Protein AF-A0A4Y2FBT2-F1 (afdb_monomer_lite)

Foldseek 3Di:
DVVVVVVVVVVVVVVVVVVDDPVSVVVVVVVVVVVVVVVVVVVVVVVVVVVVVVVVPPPPPPDDDLDDQDDAAPQARDTHRPVCQDPVRHDQPPQRNVVRDDDDDDDDPPVVVCLCPPPDPNSVVCNVCVVVVVVLQVPFDWDFDFDFDPDDDDTFTDGDDATWRFRDDPDPDDPDDRDTDDDDPDDPPDDDDRDDDD

pLDDT: mean 72.72, std 20.93, range [23.56, 95.5]

Organism: Araneus ventricosus (NCBI:txid182803)

Sequence (198 aa):
MNSLRTSEYNLRRREQRARESLDERFQRRSARNAADRLIRARARSDQQMANRVNSQAETNVSEHDCGMMTEICNFCQALYWRNELNSSNKYTKCCHDGKVRLPNLAETPDLLKELLTNNSLEARNYQQHIREYSAALAFASMGAEVKSPPGNDPYCFRIHGQIYHRIALLYSNLAMGNCIFLMPLKPTAGVWKTIHLA

Radius of gyration: 29.17 Å; chains: 1; bounding box: 62×52×77 Å

Structure (mmCIF, N/CA/C/O backbone):
data_AF-A0A4Y2FBT2-F1
#
_entry.id   AF-A0A4Y2FBT2-F1
#
loop_
_atom_site.group_PDB
_atom_site.id
_atom_site.type_symbol
_atom_site.label_atom_id
_atom_site.label_alt_id
_atom_site.label_comp_id
_atom_site.label_asym_id
_atom_site.label_entity_id
_atom_site.label_seq_id
_atom_site.pdbx_PDB_ins_code
_atom_site.Cartn_x
_atom_site.Cartn_y
_atom_site.Cartn_z
_atom_site.occupancy
_atom_site.B_iso_or_equiv
_atom_site.auth_seq_id
_atom_site.auth_comp_id
_atom_site.auth_asym_id
_atom_site.auth_atom_id
_atom_site.pdbx_PDB_model_num
ATOM 1 N N . MET A 1 1 ? 24.132 -26.725 -27.320 1.00 48.25 1 MET A N 1
ATOM 2 C CA . MET A 1 1 ? 23.801 -26.455 -28.742 1.00 48.25 1 MET A CA 1
ATOM 3 C C . MET A 1 1 ? 23.817 -24.965 -29.137 1.00 48.25 1 MET A C 1
ATOM 5 O O . MET A 1 1 ? 24.105 -24.689 -30.291 1.00 48.25 1 MET A O 1
ATOM 9 N N . ASN A 1 2 ? 23.604 -23.990 -28.234 1.00 58.06 2 ASN A N 1
ATOM 10 C CA . ASN A 1 2 ? 23.587 -22.551 -28.598 1.00 58.06 2 ASN A CA 1
ATOM 11 C C . ASN A 1 2 ? 24.964 -21.904 -28.882 1.00 58.06 2 ASN A C 1
ATOM 13 O O . ASN A 1 2 ? 25.041 -20.966 -29.672 1.00 58.06 2 ASN A O 1
ATOM 17 N N . SER A 1 3 ? 26.056 -22.401 -28.288 1.00 59.72 3 SER A N 1
ATOM 18 C CA . SER A 1 3 ? 27.402 -21.816 -28.461 1.00 59.72 3 SER A CA 1
ATOM 19 C C . SER A 1 3 ? 27.949 -21.988 -29.890 1.00 59.72 3 SER A C 1
ATOM 21 O O . SER A 1 3 ? 28.347 -21.013 -30.522 1.00 59.72 3 SER A O 1
ATOM 23 N N . LEU A 1 4 ? 27.841 -23.201 -30.447 1.00 64.12 4 LEU A N 1
ATOM 24 C CA . LEU A 1 4 ? 28.284 -23.539 -31.810 1.00 64.12 4 LEU A CA 1
ATOM 25 C C . LEU A 1 4 ? 27.537 -22.744 -32.896 1.00 64.12 4 LEU A C 1
ATOM 27 O O . LEU A 1 4 ? 28.137 -22.210 -33.825 1.00 64.12 4 LEU A O 1
ATOM 31 N N . ARG A 1 5 ? 26.223 -22.563 -32.729 1.00 68.06 5 ARG A N 1
ATOM 32 C CA . ARG A 1 5 ? 25.396 -21.771 -33.654 1.00 68.06 5 ARG A CA 1
ATOM 33 C C . ARG A 1 5 ? 25.787 -20.287 -33.653 1.00 68.06 5 ARG A C 1
ATOM 35 O O . ARG A 1 5 ? 25.746 -19.619 -34.684 1.00 68.06 5 ARG A O 1
ATOM 42 N N . THR A 1 6 ? 26.212 -19.779 -32.497 1.00 68.94 6 THR A N 1
ATOM 43 C CA . THR A 1 6 ? 26.681 -18.396 -32.339 1.00 68.94 6 THR A CA 1
ATOM 44 C C . THR A 1 6 ? 28.085 -18.217 -32.923 1.00 68.94 6 THR A C 1
ATOM 46 O O . THR A 1 6 ? 28.361 -17.194 -33.554 1.00 68.94 6 THR A O 1
ATOM 49 N N . SER A 1 7 ? 28.975 -19.208 -32.779 1.00 75.38 7 SER A N 1
ATOM 50 C CA . SER A 1 7 ? 30.312 -19.166 -33.388 1.00 75.38 7 SER A CA 1
ATOM 51 C C . SER A 1 7 ? 30.260 -19.223 -34.913 1.00 75.38 7 SER A C 1
ATOM 53 O O . SER A 1 7 ? 30.958 -18.448 -35.563 1.00 75.38 7 SER A O 1
ATOM 55 N N . GLU A 1 8 ? 29.387 -20.052 -35.490 1.00 83.06 8 GLU A N 1
ATOM 56 C CA . GLU A 1 8 ? 29.184 -20.119 -36.944 1.00 83.06 8 GLU A CA 1
ATOM 57 C C . GLU A 1 8 ? 28.601 -18.817 -37.506 1.00 83.06 8 GLU A C 1
ATOM 59 O O . GLU A 1 8 ? 29.086 -18.302 -38.515 1.00 83.06 8 GLU A O 1
ATOM 64 N N . TYR A 1 9 ? 27.609 -18.230 -36.826 1.00 77.31 9 TYR A N 1
ATOM 65 C CA . TYR A 1 9 ? 27.067 -16.916 -37.183 1.00 77.31 9 TYR A CA 1
ATOM 66 C C . TYR A 1 9 ? 28.151 -15.826 -37.171 1.00 77.31 9 TYR A C 1
ATOM 68 O O . TYR A 1 9 ? 28.261 -15.020 -38.099 1.00 77.31 9 TYR A O 1
ATOM 76 N N . ASN A 1 10 ? 28.997 -15.824 -36.139 1.00 83.06 10 ASN A N 1
ATOM 77 C CA . ASN A 1 10 ? 3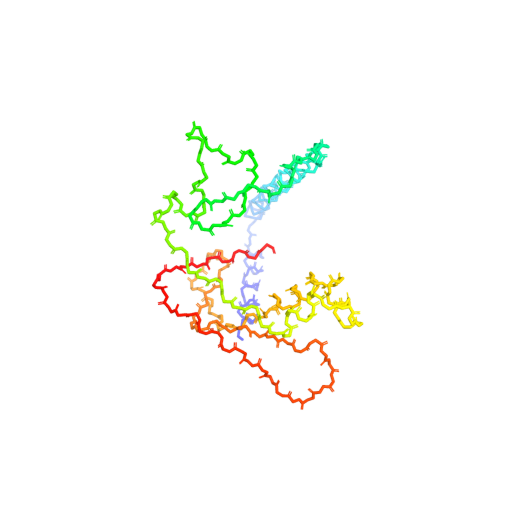0.104 -14.881 -36.027 1.00 83.06 10 ASN A CA 1
ATOM 78 C C . ASN A 1 10 ? 31.179 -15.103 -37.103 1.00 83.06 10 ASN A C 1
ATOM 80 O O . ASN A 1 10 ? 31.737 -14.117 -37.588 1.00 83.06 10 ASN A O 1
ATOM 84 N N . LEU A 1 11 ? 31.453 -16.354 -37.490 1.00 85.75 11 LEU A N 1
ATOM 85 C CA . LEU A 1 11 ? 32.413 -16.701 -38.541 1.00 85.75 11 LEU A CA 1
ATOM 86 C C . LEU A 1 11 ? 31.935 -16.219 -39.917 1.00 85.75 11 LEU A C 1
ATOM 88 O O . LEU A 1 11 ? 32.646 -15.450 -40.562 1.00 85.75 11 LEU A O 1
ATOM 92 N N . ARG A 1 12 ? 30.691 -16.534 -40.306 1.00 82.44 12 ARG A N 1
ATOM 93 C CA . ARG A 1 12 ? 30.093 -16.064 -41.575 1.00 82.44 12 ARG A CA 1
ATOM 94 C C . ARG A 1 12 ? 30.119 -14.541 -41.686 1.00 82.44 12 ARG A C 1
ATOM 96 O O . ARG A 1 12 ? 30.461 -13.974 -42.719 1.00 82.44 12 ARG A O 1
ATOM 103 N N . ARG A 1 13 ? 29.832 -13.852 -40.581 1.00 80.62 13 ARG A N 1
ATOM 104 C CA . ARG A 1 13 ? 29.853 -12.387 -40.507 1.00 80.62 13 ARG A CA 1
ATOM 105 C C . ARG A 1 13 ? 31.271 -11.799 -40.569 1.00 80.62 13 ARG A C 1
ATOM 107 O O . ARG A 1 13 ? 31.409 -10.618 -40.883 1.00 80.62 13 ARG A O 1
ATOM 114 N N . ARG A 1 14 ? 32.321 -12.562 -40.239 1.00 81.75 14 ARG A N 1
ATOM 115 C CA . ARG A 1 14 ? 33.730 -12.164 -40.439 1.00 81.75 14 ARG A CA 1
ATOM 116 C C . ARG A 1 14 ? 34.153 -12.365 -41.890 1.00 81.75 14 ARG A C 1
ATOM 118 O O . ARG A 1 14 ? 34.758 -11.462 -42.454 1.00 81.75 14 ARG A O 1
ATOM 125 N N . GLU A 1 15 ? 33.783 -13.491 -42.491 1.00 86.75 15 GLU A N 1
ATOM 126 C CA . GLU A 1 15 ? 34.061 -13.787 -43.902 1.00 86.75 15 GLU A CA 1
ATOM 127 C C . GLU A 1 15 ? 33.380 -12.782 -44.833 1.00 86.75 15 GLU A C 1
ATOM 129 O O . GLU A 1 15 ? 34.014 -12.252 -45.741 1.00 86.75 15 GLU A O 1
ATOM 134 N N . GLN A 1 16 ? 32.123 -12.430 -44.554 1.00 80.94 16 GLN A N 1
ATOM 135 C CA . GLN A 1 16 ? 31.406 -11.402 -45.306 1.00 80.94 16 GLN A CA 1
ATOM 136 C C . GLN A 1 16 ? 32.106 -10.038 -45.206 1.00 80.94 16 GLN A C 1
ATOM 138 O O . GLN A 1 16 ? 32.302 -9.383 -46.221 1.00 80.94 16 GLN A O 1
ATOM 143 N N . ARG A 1 17 ? 32.608 -9.659 -44.019 1.00 81.12 17 ARG A N 1
ATOM 144 C CA . ARG A 1 17 ? 33.406 -8.430 -43.828 1.00 81.12 17 ARG A CA 1
ATOM 145 C C . ARG A 1 17 ? 34.764 -8.446 -44.528 1.00 81.12 17 ARG A C 1
ATOM 147 O O . ARG A 1 17 ? 35.316 -7.376 -44.779 1.00 81.12 17 ARG A O 1
ATOM 154 N N . ALA A 1 18 ? 35.330 -9.628 -44.768 1.00 83.25 18 ALA A N 1
ATOM 155 C CA . ALA A 1 18 ? 36.578 -9.783 -45.511 1.00 83.25 18 ALA A CA 1
ATOM 156 C C . ALA A 1 18 ? 36.365 -9.624 -47.025 1.00 83.25 18 ALA A C 1
ATOM 158 O O . ALA A 1 18 ? 37.300 -9.249 -47.723 1.00 83.25 18 ALA A O 1
ATOM 159 N N . ARG A 1 19 ? 35.138 -9.872 -47.507 1.00 86.69 19 ARG A N 1
ATOM 160 C CA . ARG A 1 19 ? 34.731 -9.737 -48.915 1.00 86.69 19 ARG A CA 1
ATOM 161 C C . ARG A 1 19 ? 34.041 -8.402 -49.239 1.00 86.69 19 ARG A C 1
ATOM 163 O O . ARG A 1 19 ? 33.760 -8.160 -50.403 1.00 86.69 19 ARG A O 1
ATOM 170 N N . GLU A 1 20 ? 33.776 -7.559 -48.234 1.00 87.00 20 GLU A N 1
ATOM 171 C CA . GLU A 1 20 ? 33.179 -6.224 -48.403 1.00 87.00 20 GLU A CA 1
ATOM 172 C C . GLU A 1 20 ? 34.052 -5.333 -49.301 1.00 87.00 20 GLU A C 1
ATOM 174 O O . GLU A 1 20 ? 35.259 -5.186 -49.069 1.00 87.00 20 GLU A O 1
ATOM 179 N N . SER A 1 21 ? 33.423 -4.662 -50.264 1.00 91.00 21 SER A N 1
ATOM 180 C CA . SER A 1 21 ? 34.059 -3.586 -51.022 1.00 91.00 21 SER A CA 1
ATOM 181 C C . SER A 1 21 ? 34.326 -2.357 -50.136 1.00 91.00 21 SER A C 1
ATOM 183 O O . SER A 1 21 ? 33.792 -2.211 -49.029 1.00 91.00 21 SER A O 1
ATOM 185 N N . LEU A 1 22 ? 35.169 -1.435 -50.612 1.00 89.31 22 LEU A N 1
ATOM 186 C CA . LEU A 1 22 ? 35.465 -0.197 -49.882 1.00 89.31 22 LEU A CA 1
ATOM 187 C C . LEU A 1 22 ? 34.210 0.658 -49.649 1.00 89.31 22 LEU A C 1
ATOM 189 O O . LEU A 1 22 ? 34.073 1.235 -48.567 1.00 89.31 22 LEU A O 1
ATOM 193 N N . ASP A 1 23 ? 33.290 0.692 -50.617 1.00 91.06 23 ASP A N 1
ATOM 194 C CA . ASP A 1 23 ? 32.036 1.442 -50.509 1.00 91.06 23 ASP A CA 1
ATOM 195 C C . ASP A 1 23 ? 31.085 0.802 -49.487 1.00 91.06 23 ASP A C 1
ATOM 197 O O . ASP A 1 23 ? 30.605 1.470 -48.572 1.00 91.06 23 ASP A O 1
ATOM 201 N N . GLU A 1 24 ? 30.926 -0.524 -49.521 1.00 87.88 24 GLU A N 1
ATOM 202 C CA . GLU A 1 24 ? 30.122 -1.265 -48.535 1.00 87.88 24 GLU A CA 1
ATOM 203 C C . GLU A 1 24 ? 30.662 -1.083 -47.108 1.00 87.88 24 GLU A C 1
ATOM 205 O O . GLU A 1 24 ? 29.909 -0.885 -46.145 1.00 87.88 24 GLU A O 1
ATOM 210 N N . ARG A 1 25 ? 31.992 -1.074 -46.954 1.00 87.94 25 ARG A N 1
ATOM 211 C CA . ARG A 1 25 ? 32.651 -0.801 -45.672 1.00 87.94 25 ARG A CA 1
ATOM 212 C C . ARG A 1 25 ? 32.395 0.635 -45.199 1.00 87.94 25 ARG A C 1
ATOM 214 O O . ARG A 1 25 ? 32.211 0.844 -43.990 1.00 87.94 25 ARG A O 1
ATOM 221 N N . PHE A 1 26 ? 32.398 1.610 -46.108 1.00 91.94 26 PHE A N 1
ATOM 222 C CA . PHE A 1 26 ? 32.090 3.009 -45.804 1.00 91.94 26 PHE A CA 1
ATOM 223 C C . PHE A 1 26 ? 30.628 3.173 -45.373 1.00 91.94 26 PHE A C 1
ATOM 225 O O . PHE A 1 26 ? 30.370 3.719 -44.294 1.00 91.94 26 PHE A O 1
ATOM 232 N N . GLN A 1 27 ? 29.685 2.604 -46.127 1.00 90.81 27 GLN A N 1
ATOM 233 C CA . GLN A 1 27 ? 28.256 2.609 -45.806 1.00 90.81 27 GLN A CA 1
ATOM 234 C C . GLN A 1 27 ? 27.973 1.952 -44.447 1.00 90.81 27 GLN A C 1
ATOM 236 O O . GLN A 1 27 ? 27.306 2.548 -43.598 1.00 90.81 27 GLN A O 1
ATOM 241 N N . ARG A 1 28 ? 28.560 0.780 -44.161 1.00 88.94 28 ARG A N 1
ATOM 242 C CA . ARG A 1 28 ? 28.415 0.106 -42.857 1.00 88.94 28 ARG A CA 1
ATOM 243 C C . ARG A 1 28 ? 28.958 0.948 -41.702 1.00 88.94 28 ARG A C 1
ATOM 245 O O . ARG A 1 28 ? 28.362 0.978 -40.622 1.00 88.94 28 ARG A O 1
ATOM 252 N N . ARG A 1 29 ? 30.102 1.618 -41.894 1.00 89.38 29 ARG A N 1
ATOM 253 C CA . ARG A 1 29 ? 30.672 2.524 -40.883 1.00 89.38 29 ARG A CA 1
ATOM 254 C C . ARG A 1 29 ? 29.768 3.740 -40.671 1.00 89.38 29 ARG A C 1
ATOM 256 O O . ARG A 1 29 ? 29.541 4.110 -39.522 1.00 89.38 29 ARG A O 1
ATOM 263 N N . SER A 1 30 ? 29.223 4.309 -41.744 1.00 93.44 30 SER A N 1
ATOM 264 C CA . SER A 1 30 ? 28.263 5.416 -41.691 1.00 93.44 30 SER A CA 1
ATOM 265 C C . SER A 1 30 ? 26.992 5.026 -40.926 1.00 93.44 30 SER A C 1
ATOM 267 O O . SER A 1 30 ? 26.623 5.703 -39.967 1.00 93.44 30 SER A O 1
ATOM 269 N N . ALA A 1 31 ? 26.398 3.870 -41.241 1.00 90.56 31 ALA A N 1
ATOM 270 C CA . ALA A 1 31 ? 25.220 3.341 -40.552 1.00 90.56 31 ALA A CA 1
ATOM 271 C C . ALA A 1 31 ? 25.477 3.083 -39.057 1.00 90.56 31 ALA A C 1
ATOM 273 O O . ALA A 1 31 ? 24.656 3.444 -38.213 1.00 90.56 31 ALA A O 1
ATOM 274 N N . ARG A 1 32 ? 26.645 2.524 -38.703 1.00 90.88 32 ARG A N 1
ATOM 275 C CA . ARG A 1 32 ? 27.046 2.340 -37.298 1.00 90.88 32 ARG A CA 1
ATOM 276 C C . ARG A 1 32 ? 27.190 3.677 -36.572 1.00 90.88 32 ARG A C 1
ATOM 278 O O . ARG A 1 32 ? 26.661 3.830 -35.479 1.00 90.88 32 ARG A O 1
ATOM 285 N N . ASN A 1 33 ? 27.851 4.650 -37.193 1.00 93.44 33 ASN A N 1
ATOM 286 C CA . ASN A 1 33 ? 28.011 5.984 -36.618 1.00 93.44 33 ASN A CA 1
ATOM 287 C C . ASN A 1 33 ? 26.657 6.693 -36.441 1.00 93.44 33 ASN A C 1
ATOM 289 O O . ASN A 1 33 ? 26.465 7.397 -35.451 1.00 93.44 33 ASN A O 1
ATOM 293 N N . ALA A 1 34 ? 25.713 6.506 -37.368 1.00 93.25 34 ALA A N 1
ATOM 294 C CA . ALA A 1 34 ? 24.350 7.021 -37.249 1.00 93.25 34 ALA A CA 1
ATOM 295 C C . ALA A 1 34 ? 23.585 6.357 -36.088 1.00 93.25 34 ALA A C 1
ATOM 297 O O . ALA A 1 34 ? 22.979 7.060 -35.279 1.00 93.25 34 ALA A O 1
ATOM 298 N N . ALA A 1 35 ? 23.679 5.032 -35.941 1.00 92.12 35 ALA A N 1
ATOM 299 C CA . ALA A 1 35 ? 23.089 4.306 -34.815 1.00 92.12 35 ALA A CA 1
ATOM 300 C C . ALA A 1 35 ? 23.689 4.743 -33.464 1.00 92.12 35 ALA A C 1
ATOM 302 O O . ALA A 1 35 ? 22.949 5.036 -32.525 1.00 92.12 35 ALA A O 1
ATOM 303 N N . ASP A 1 36 ? 25.015 4.888 -33.383 1.00 92.50 36 ASP A N 1
ATOM 304 C CA . ASP A 1 36 ? 25.705 5.351 -32.173 1.00 92.50 36 ASP A CA 1
ATOM 305 C C . ASP A 1 36 ? 25.290 6.787 -31.796 1.00 92.50 36 ASP A C 1
ATOM 307 O O . ASP A 1 36 ? 25.144 7.104 -30.611 1.00 92.50 36 ASP A O 1
ATOM 311 N N . ARG A 1 37 ? 25.041 7.665 -32.783 1.00 93.62 37 ARG A N 1
ATOM 312 C CA . ARG A 1 37 ? 24.496 9.014 -32.539 1.00 93.62 37 ARG A CA 1
ATOM 313 C C . ARG A 1 37 ? 23.103 8.960 -31.910 1.00 93.62 37 ARG A C 1
ATOM 315 O O . ARG A 1 37 ? 22.858 9.713 -30.969 1.00 93.62 37 ARG A O 1
ATOM 322 N N . LEU A 1 38 ? 22.225 8.074 -32.385 1.00 92.56 38 LEU A N 1
ATOM 323 C CA . LEU A 1 38 ? 20.880 7.894 -31.825 1.00 92.56 38 LEU A CA 1
ATOM 324 C C . LEU A 1 38 ? 20.927 7.352 -30.391 1.00 92.56 38 LEU A C 1
ATOM 326 O O . LEU A 1 38 ? 20.222 7.868 -29.526 1.00 92.56 38 LEU A O 1
ATOM 330 N N . ILE A 1 39 ? 21.794 6.373 -30.112 1.00 89.88 39 ILE A N 1
ATOM 331 C CA . ILE A 1 39 ? 21.980 5.823 -28.758 1.00 89.88 39 ILE A CA 1
ATOM 332 C C . ILE A 1 39 ? 22.456 6.918 -27.796 1.00 89.88 39 ILE A C 1
ATOM 334 O O . ILE A 1 39 ? 21.881 7.090 -26.723 1.00 89.88 39 ILE A O 1
ATOM 338 N N . ARG A 1 40 ? 23.452 7.722 -28.193 1.00 91.38 40 ARG A N 1
ATOM 339 C CA . ARG A 1 40 ? 23.935 8.851 -27.375 1.00 91.38 40 ARG A CA 1
ATOM 340 C C . ARG A 1 40 ? 22.898 9.962 -27.213 1.00 91.38 40 ARG A C 1
ATOM 342 O O . ARG A 1 40 ? 22.929 10.676 -26.215 1.00 91.38 40 ARG A O 1
ATOM 349 N N . ALA A 1 41 ? 22.025 10.172 -28.196 1.00 91.00 41 ALA A N 1
ATOM 350 C CA . ALA A 1 41 ? 20.928 11.130 -28.079 1.00 91.00 41 ALA A CA 1
ATOM 351 C C . ALA A 1 41 ? 19.884 10.654 -27.056 1.00 91.00 41 ALA A C 1
ATOM 353 O O . ALA A 1 41 ? 19.504 11.436 -26.189 1.00 91.00 41 ALA A O 1
ATOM 354 N N . ARG A 1 42 ? 19.505 9.368 -27.096 1.00 88.25 42 ARG A N 1
ATOM 355 C CA . ARG A 1 42 ? 18.614 8.750 -26.098 1.00 88.25 42 ARG A CA 1
ATOM 356 C C . ARG A 1 42 ? 19.210 8.807 -24.697 1.00 88.25 42 ARG A C 1
ATOM 358 O O . ARG A 1 42 ? 18.591 9.394 -23.828 1.00 88.25 42 ARG A O 1
ATOM 365 N N . ALA A 1 43 ? 20.457 8.369 -24.521 1.00 88.50 43 ALA A N 1
ATOM 366 C CA . ALA A 1 43 ? 21.132 8.423 -23.223 1.00 88.50 43 ALA A CA 1
ATOM 367 C C . ALA A 1 43 ? 21.202 9.850 -22.640 1.00 88.50 43 ALA A C 1
ATOM 369 O O . ALA A 1 43 ? 21.062 10.037 -21.437 1.00 88.50 43 ALA A O 1
ATOM 370 N N . ARG A 1 44 ? 21.379 10.878 -23.487 1.00 87.50 44 ARG A N 1
ATOM 371 C CA . ARG A 1 44 ? 21.316 12.286 -23.051 1.00 87.50 44 ARG A CA 1
ATOM 372 C C . ARG A 1 44 ? 19.908 12.712 -22.640 1.00 87.50 44 ARG A C 1
ATOM 374 O O . ARG A 1 44 ? 19.777 13.423 -21.651 1.00 87.50 44 ARG A O 1
ATOM 381 N N . SER A 1 45 ? 18.884 12.279 -23.372 1.00 85.06 45 SER A N 1
ATOM 382 C CA . SER A 1 45 ? 17.482 12.515 -23.012 1.00 85.06 45 SER A CA 1
ATOM 383 C C . SER A 1 45 ? 17.118 11.829 -21.692 1.00 85.06 45 SER A C 1
ATOM 385 O O . SER A 1 45 ? 16.518 12.462 -20.828 1.00 85.06 45 SER A O 1
ATOM 387 N N . ASP A 1 46 ? 17.533 10.575 -21.507 1.00 84.50 46 ASP A N 1
ATOM 388 C CA . ASP A 1 46 ? 17.306 9.798 -20.285 1.00 84.50 46 ASP A CA 1
ATOM 389 C C . ASP A 1 46 ? 17.998 10.462 -19.091 1.00 84.50 46 ASP A C 1
ATOM 391 O O . ASP A 1 46 ? 17.379 10.677 -18.050 1.00 84.50 46 ASP A O 1
ATOM 395 N N . GLN A 1 47 ? 19.251 10.899 -19.267 1.00 83.12 47 GLN A N 1
ATOM 396 C CA . GLN A 1 47 ? 19.974 11.648 -18.241 1.00 83.12 47 GLN A CA 1
ATOM 397 C C . GLN A 1 47 ? 19.303 12.991 -17.928 1.00 83.12 47 GLN A C 1
ATOM 399 O O . GLN A 1 47 ? 19.249 13.402 -16.773 1.00 83.12 47 GLN A O 1
ATOM 404 N N . GLN A 1 48 ? 18.776 13.692 -18.934 1.00 83.44 48 GLN A N 1
ATOM 405 C CA . GLN A 1 48 ? 18.062 14.950 -18.727 1.00 83.44 48 GLN A CA 1
ATOM 406 C C . GLN A 1 48 ? 16.738 14.734 -17.982 1.00 83.44 48 GLN A C 1
ATOM 408 O O . GLN A 1 48 ? 16.371 15.560 -17.146 1.00 83.44 48 GLN A O 1
ATOM 413 N N . MET A 1 49 ? 16.043 13.626 -18.242 1.00 78.44 49 MET A N 1
ATOM 414 C CA . MET A 1 49 ? 14.836 13.236 -17.515 1.00 78.44 49 MET A CA 1
ATOM 415 C C . MET A 1 49 ? 15.158 12.850 -16.070 1.00 78.44 49 MET A C 1
ATOM 417 O O . MET A 1 49 ? 14.518 13.369 -15.160 1.00 78.44 49 MET A O 1
ATOM 421 N N . ALA A 1 50 ? 16.200 12.046 -15.849 1.00 75.62 50 ALA A N 1
ATOM 422 C CA . ALA A 1 50 ? 16.697 11.722 -14.514 1.00 75.62 50 ALA A CA 1
ATOM 423 C C . ALA A 1 50 ? 17.095 12.988 -13.737 1.00 75.62 50 ALA A C 1
ATOM 425 O O . ALA A 1 50 ? 16.698 13.157 -12.590 1.00 75.62 50 ALA A O 1
ATOM 426 N N . ASN A 1 51 ? 17.794 13.930 -14.379 1.00 76.62 51 ASN A N 1
ATOM 427 C CA . ASN A 1 51 ? 18.165 15.207 -13.767 1.00 76.62 51 ASN A CA 1
ATOM 428 C C . ASN A 1 51 ? 16.946 16.098 -13.480 1.00 76.62 51 ASN A C 1
ATOM 430 O O . ASN A 1 51 ? 16.956 16.804 -12.480 1.00 76.62 51 ASN A O 1
ATOM 434 N N . ARG A 1 52 ? 15.895 16.075 -14.315 1.00 68.94 52 ARG A N 1
ATOM 435 C CA . ARG A 1 52 ? 14.633 16.789 -14.045 1.00 68.94 52 ARG A CA 1
ATOM 436 C C . ARG A 1 52 ? 13.910 16.214 -12.832 1.00 68.94 52 ARG A C 1
ATOM 438 O O . ARG A 1 52 ? 13.517 16.982 -11.961 1.00 68.94 52 ARG A O 1
ATOM 445 N N . VAL A 1 53 ? 13.803 14.888 -12.752 1.00 65.50 53 VAL A N 1
ATOM 446 C CA . VAL A 1 53 ? 13.234 14.189 -11.589 1.00 65.50 53 VAL A CA 1
ATOM 447 C C . VAL A 1 53 ? 14.061 14.487 -10.334 1.00 65.50 53 VAL A C 1
ATOM 449 O O . VAL A 1 53 ? 13.498 14.800 -9.295 1.00 65.50 53 VAL A O 1
ATOM 452 N N . ASN A 1 54 ? 15.392 14.510 -10.445 1.00 63.12 54 ASN A N 1
ATOM 453 C CA . ASN A 1 54 ? 16.282 14.821 -9.324 1.00 63.12 54 ASN A CA 1
ATOM 454 C C . ASN A 1 54 ? 16.303 16.321 -8.957 1.00 63.12 54 ASN A C 1
ATOM 456 O O . ASN A 1 54 ? 16.570 16.673 -7.819 1.00 63.12 54 ASN A O 1
ATOM 460 N N . SER A 1 55 ? 16.002 17.227 -9.895 1.00 59.03 55 SER A N 1
ATOM 461 C CA . SER A 1 55 ? 15.795 18.659 -9.604 1.00 59.03 55 SER A CA 1
ATOM 462 C C . SER A 1 55 ? 14.434 18.944 -8.963 1.00 59.03 55 SER A C 1
ATOM 464 O O . SER A 1 55 ? 14.258 19.986 -8.342 1.00 59.03 55 SER A O 1
ATOM 466 N N . GLN A 1 56 ? 13.496 17.998 -9.082 1.00 57.41 56 GLN A N 1
ATOM 467 C CA . GLN A 1 56 ? 12.294 17.902 -8.257 1.00 57.41 56 GLN A CA 1
ATOM 468 C C . GLN A 1 56 ? 12.553 17.074 -6.989 1.00 57.41 56 GLN A C 1
ATOM 470 O O . GLN A 1 56 ? 11.607 16.509 -6.444 1.00 57.41 56 GLN A O 1
ATOM 475 N N . ALA A 1 57 ? 13.808 16.980 -6.521 1.00 58.12 57 ALA A N 1
ATOM 476 C CA . ALA A 1 57 ? 14.104 16.526 -5.169 1.00 58.12 57 ALA A CA 1
ATOM 477 C C . ALA A 1 57 ? 13.311 17.403 -4.198 1.00 58.12 57 ALA A C 1
ATOM 479 O O . ALA A 1 57 ? 13.662 18.557 -3.962 1.00 58.12 57 ALA A O 1
ATOM 480 N N . GLU A 1 58 ? 12.180 16.841 -3.772 1.00 59.97 58 GLU A N 1
ATOM 481 C CA . GLU A 1 58 ? 11.297 17.229 -2.684 1.00 59.97 58 GLU A CA 1
ATOM 482 C C . GLU A 1 58 ? 11.457 18.697 -2.293 1.00 59.97 58 GLU A C 1
ATOM 484 O O . GLU A 1 58 ? 12.079 19.045 -1.292 1.00 59.97 58 GLU A O 1
ATOM 489 N N . THR A 1 59 ? 10.886 19.588 -3.109 1.00 61.62 59 THR A N 1
ATOM 490 C CA . THR A 1 59 ? 10.547 20.933 -2.647 1.00 61.62 59 THR A CA 1
ATOM 491 C C . THR A 1 59 ? 9.763 20.750 -1.359 1.00 61.62 59 THR A C 1
ATOM 493 O O . THR A 1 59 ? 8.624 20.322 -1.484 1.00 61.62 59 THR A O 1
ATOM 496 N N . ASN A 1 60 ? 10.386 20.981 -0.190 1.00 64.56 60 ASN A N 1
ATOM 497 C CA . ASN A 1 60 ? 9.822 20.874 1.166 1.00 64.56 60 ASN A CA 1
ATOM 498 C C . ASN A 1 60 ? 8.288 20.841 1.145 1.00 64.56 60 ASN A C 1
ATOM 500 O O . ASN A 1 60 ? 7.638 21.885 1.248 1.00 64.56 60 ASN A O 1
ATOM 504 N N . VAL A 1 61 ? 7.705 19.659 0.920 1.00 69.25 61 VAL A N 1
ATOM 505 C CA . VAL A 1 61 ? 6.254 19.531 0.898 1.00 69.25 61 VAL A CA 1
ATOM 506 C C . VAL A 1 61 ? 5.901 19.572 2.362 1.00 69.25 61 VAL A C 1
ATOM 508 O O . VAL A 1 61 ? 6.283 18.677 3.111 1.00 69.25 61 VAL A O 1
ATOM 511 N N . SER A 1 62 ? 5.271 20.664 2.787 1.00 79.50 62 SER A N 1
ATOM 512 C CA . SER A 1 62 ? 4.816 20.787 4.163 1.00 79.50 62 SER A CA 1
ATOM 513 C C . SER A 1 62 ? 3.977 19.561 4.500 1.00 79.50 62 SER A C 1
ATOM 515 O O . SER A 1 62 ? 3.059 19.217 3.753 1.00 79.50 62 SER A O 1
ATOM 517 N N . GLU A 1 63 ? 4.339 18.886 5.588 1.00 81.69 63 GLU A N 1
ATOM 518 C CA . GLU A 1 63 ? 3.644 17.690 6.042 1.00 81.69 63 GLU A CA 1
ATOM 519 C C . GLU A 1 63 ? 2.156 18.011 6.212 1.00 81.69 63 GLU A C 1
ATOM 521 O O . GLU A 1 63 ? 1.779 18.951 6.915 1.00 81.69 63 GLU A O 1
ATOM 526 N N . HIS A 1 64 ? 1.306 17.270 5.502 1.00 83.88 64 HIS A N 1
ATOM 527 C CA . HIS A 1 64 ? -0.132 17.433 5.619 1.00 83.88 64 HIS A CA 1
ATOM 528 C C . HIS A 1 64 ? -0.632 16.594 6.790 1.00 83.88 64 HIS A C 1
ATOM 530 O O . HIS A 1 64 ? -0.800 15.382 6.663 1.00 83.88 64 HIS A O 1
ATOM 536 N N . ASP A 1 65 ? -0.877 17.248 7.922 1.00 86.56 65 ASP A N 1
ATOM 537 C CA . ASP A 1 65 ? -1.491 16.614 9.082 1.00 86.56 65 ASP A CA 1
ATOM 538 C C . ASP A 1 65 ? -3.026 16.655 8.973 1.00 86.56 65 ASP A C 1
ATOM 540 O O . ASP A 1 65 ? -3.655 17.716 9.014 1.00 86.56 65 ASP A O 1
ATOM 544 N N . CYS A 1 66 ? -3.639 15.479 8.830 1.00 85.94 66 CYS A N 1
ATOM 545 C CA . CYS A 1 66 ? -5.095 15.303 8.842 1.00 85.94 66 CYS A CA 1
ATOM 546 C C . CYS A 1 66 ? -5.682 15.241 10.267 1.00 85.94 66 CYS A C 1
ATOM 548 O O . CYS A 1 66 ? -6.904 15.139 10.420 1.00 85.94 66 CYS A O 1
ATOM 550 N N . GLY A 1 67 ? -4.839 15.275 11.302 1.00 90.06 67 GLY A N 1
ATOM 551 C CA . GLY A 1 67 ? -5.207 15.076 12.697 1.00 90.06 67 GLY A CA 1
ATOM 552 C C . GLY A 1 67 ? -5.549 13.620 13.030 1.00 90.06 67 GLY A C 1
ATOM 553 O O . GLY A 1 67 ? -5.304 12.684 12.264 1.00 90.06 67 GLY A O 1
ATOM 554 N N . MET A 1 68 ? -6.148 13.417 14.206 1.00 90.69 68 MET A N 1
ATOM 555 C CA . MET A 1 68 ? -6.576 12.091 14.657 1.00 90.69 68 MET A CA 1
ATOM 556 C C . MET A 1 68 ? -7.825 11.601 13.914 1.00 90.69 68 MET A C 1
ATOM 558 O O . MET A 1 68 ? -8.750 12.360 13.622 1.00 90.69 68 MET A O 1
ATOM 562 N N . MET A 1 69 ? -7.876 10.293 13.674 1.00 92.25 69 MET A N 1
ATOM 563 C CA . MET A 1 69 ? -8.997 9.613 13.031 1.00 92.25 69 MET A CA 1
ATOM 564 C C . MET A 1 69 ? -10.067 9.249 14.078 1.00 92.25 69 MET A C 1
ATOM 566 O O . MET A 1 69 ? -10.125 8.116 14.551 1.00 92.25 69 MET A O 1
ATOM 570 N N . THR A 1 70 ? -10.860 10.233 14.513 1.00 93.38 70 THR A N 1
ATOM 571 C CA . THR A 1 70 ? -11.822 10.083 15.628 1.00 93.38 70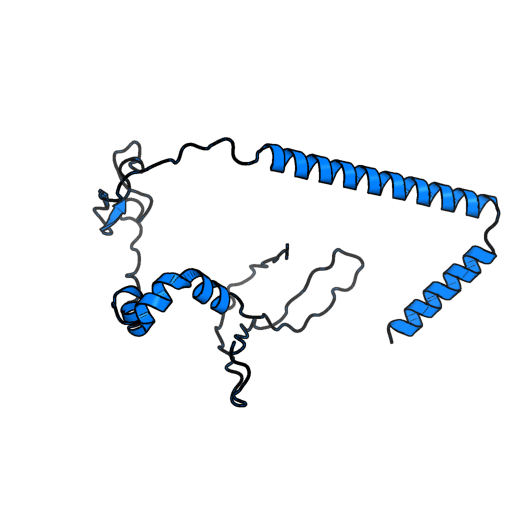 THR A CA 1
ATOM 572 C C . THR A 1 70 ? -13.279 9.959 15.198 1.00 93.38 70 THR A C 1
ATOM 574 O O . THR A 1 70 ? -14.126 9.623 16.021 1.00 93.38 70 THR A O 1
ATOM 577 N N . GLU A 1 71 ? -13.602 10.284 13.949 1.00 92.50 71 GLU A N 1
ATOM 578 C CA . GLU A 1 71 ? -14.984 10.282 13.468 1.00 92.50 71 GLU A CA 1
ATOM 579 C C . GLU A 1 71 ? -15.419 8.851 13.156 1.00 92.50 71 GLU A C 1
ATOM 581 O O . GLU A 1 71 ? -14.649 8.085 12.585 1.00 92.50 71 GLU A O 1
ATOM 586 N N . ILE A 1 72 ? -16.637 8.465 13.531 1.00 91.75 72 ILE A N 1
ATOM 587 C CA . ILE A 1 72 ? -17.092 7.072 13.429 1.00 91.75 72 ILE A CA 1
ATOM 588 C C . ILE A 1 72 ? -18.226 6.978 12.411 1.00 91.75 72 ILE A C 1
ATOM 590 O O . ILE A 1 72 ? -19.208 7.718 12.464 1.00 91.75 72 ILE A O 1
ATOM 594 N N . CYS A 1 73 ? -18.126 6.028 11.484 1.00 90.12 73 CYS A N 1
ATOM 595 C CA . CYS A 1 73 ? -19.225 5.706 10.586 1.00 90.12 73 CYS A CA 1
ATOM 596 C C . CYS A 1 73 ? -20.385 5.045 11.347 1.00 90.12 73 CYS A C 1
ATOM 598 O O . CYS A 1 73 ? -20.224 3.966 11.918 1.00 90.12 73 CYS A O 1
ATOM 600 N N . ASN A 1 74 ? -21.587 5.616 11.236 1.00 88.50 74 ASN A N 1
ATOM 601 C CA . ASN A 1 74 ? -22.799 5.123 11.904 1.00 88.50 74 ASN A CA 1
ATOM 602 C C . ASN A 1 74 ? -23.218 3.690 11.519 1.00 88.50 74 ASN A C 1
ATOM 604 O O . ASN A 1 74 ? -23.979 3.064 12.249 1.00 88.50 74 ASN A O 1
ATOM 608 N N . PHE A 1 75 ? -22.757 3.168 10.378 1.00 88.94 75 PHE A N 1
ATOM 609 C CA . PHE A 1 75 ? -23.182 1.856 9.874 1.00 88.94 75 PHE A CA 1
ATOM 610 C C . PHE A 1 75 ? -22.180 0.737 10.157 1.00 88.94 75 PHE A C 1
ATOM 612 O O . PHE A 1 75 ? -22.579 -0.360 10.536 1.00 88.94 75 PHE A O 1
ATOM 619 N N . CYS A 1 76 ? -20.886 0.987 9.936 1.00 87.12 76 CYS A N 1
ATOM 620 C CA . CYS A 1 76 ? -19.844 -0.045 10.013 1.00 87.12 76 CYS A CA 1
ATOM 621 C C . CYS A 1 76 ? -18.770 0.234 11.069 1.00 87.12 76 CYS A C 1
ATOM 623 O O . CYS A 1 76 ? -17.812 -0.525 11.157 1.00 87.12 76 CYS A O 1
ATOM 625 N N . GLN A 1 77 ? -18.912 1.317 11.842 1.00 88.50 77 GLN A N 1
ATOM 626 C CA . GLN A 1 77 ? -17.975 1.726 12.896 1.00 88.50 77 GLN A CA 1
ATOM 627 C C . GLN A 1 77 ? -16.542 2.001 12.409 1.00 88.50 77 GLN A C 1
ATOM 629 O O . GLN A 1 77 ? -15.633 2.167 13.216 1.00 88.50 77 GLN A O 1
ATOM 634 N N . ALA A 1 78 ? -16.332 2.094 11.092 1.00 89.62 78 ALA A N 1
ATOM 635 C CA . ALA A 1 78 ? -15.060 2.517 10.529 1.00 89.62 78 ALA A CA 1
ATOM 636 C C . ALA A 1 78 ? -14.719 3.940 10.987 1.00 89.62 78 ALA A C 1
ATOM 638 O O . ALA A 1 78 ? -15.594 4.811 11.020 1.00 89.62 78 ALA A O 1
ATOM 639 N N . LEU A 1 79 ? -13.447 4.154 11.309 1.00 92.12 79 LEU A N 1
ATOM 640 C CA . LEU A 1 79 ? -12.909 5.445 11.710 1.00 92.12 79 LEU A CA 1
ATOM 641 C C . LEU A 1 79 ? -12.614 6.320 10.481 1.00 92.12 79 LEU A C 1
ATOM 643 O O . LEU A 1 79 ? -12.245 5.814 9.422 1.00 92.12 79 LEU A O 1
ATOM 647 N N . TYR A 1 80 ? -12.790 7.627 10.643 1.00 92.25 80 TYR A N 1
ATOM 648 C CA . TYR A 1 80 ? -12.650 8.658 9.621 1.00 92.25 80 TYR A CA 1
ATOM 649 C C . TYR A 1 80 ? -11.878 9.864 10.146 1.00 92.25 80 TYR A C 1
ATOM 651 O O . TYR A 1 80 ? -11.928 10.201 11.334 1.00 92.25 80 TYR A O 1
ATOM 659 N N . TRP A 1 81 ? -11.211 10.563 9.229 1.00 93.38 81 TRP A N 1
ATOM 660 C CA . TRP A 1 81 ? -10.784 11.936 9.479 1.00 93.38 81 TRP A CA 1
ATOM 661 C C . TRP A 1 81 ? -11.935 12.901 9.211 1.00 93.38 81 TRP A C 1
ATOM 663 O O . TRP A 1 81 ? -12.756 12.696 8.313 1.00 93.38 81 TRP A O 1
ATOM 673 N N . ARG A 1 82 ? -11.965 14.017 9.943 1.00 90.12 82 ARG A N 1
ATOM 674 C CA . ARG A 1 82 ? -13.002 15.046 9.774 1.00 90.12 82 ARG A CA 1
ATOM 675 C C . ARG A 1 82 ? -13.067 15.589 8.341 1.00 90.12 82 ARG A C 1
ATOM 677 O O . ARG A 1 82 ? -14.156 15.807 7.822 1.00 90.12 82 ARG A O 1
ATOM 684 N N . ASN A 1 83 ? -11.915 15.709 7.682 1.00 89.44 83 ASN A N 1
ATOM 685 C CA . ASN A 1 83 ? -11.791 16.220 6.312 1.00 89.44 83 ASN A CA 1
ATOM 686 C C . ASN A 1 83 ? -12.303 15.249 5.233 1.00 89.44 83 ASN A C 1
ATOM 688 O O . ASN A 1 83 ? -12.392 15.617 4.066 1.00 89.44 83 ASN A O 1
ATOM 692 N N . GLU A 1 84 ? -12.643 14.010 5.590 1.00 90.44 84 GLU A N 1
ATOM 693 C CA . GLU A 1 84 ? -13.201 13.033 4.648 1.00 90.44 84 GLU A CA 1
ATOM 694 C C . GLU A 1 84 ? -14.727 13.087 4.538 1.00 90.44 84 GLU A C 1
ATOM 696 O O . GLU A 1 84 ? -15.330 12.292 3.805 1.00 90.44 84 GLU A O 1
ATOM 701 N N . LEU A 1 85 ? -15.354 14.008 5.268 1.00 89.25 85 LEU A N 1
ATOM 702 C CA . LEU A 1 85 ? -16.781 14.252 5.197 1.00 89.25 85 LEU A CA 1
ATOM 703 C C . LEU A 1 85 ? -17.142 14.793 3.807 1.00 89.25 85 LEU A C 1
ATOM 705 O O . LEU A 1 85 ? -16.534 15.741 3.311 1.00 89.25 85 LEU A O 1
ATOM 709 N N . ASN A 1 86 ? -18.126 14.179 3.152 1.00 88.06 86 ASN A N 1
ATOM 710 C CA . ASN A 1 86 ? -18.564 14.646 1.839 1.00 88.06 86 ASN A CA 1
ATOM 711 C C . ASN A 1 86 ? -19.433 15.916 1.940 1.00 88.06 86 ASN A C 1
ATOM 713 O O . ASN A 1 86 ? -19.886 16.298 3.017 1.00 88.06 86 ASN A O 1
ATOM 717 N N . SER A 1 87 ? -19.753 16.530 0.796 1.00 90.44 87 SER A N 1
ATOM 718 C CA . SER A 1 87 ? -20.626 17.717 0.720 1.00 90.44 87 SER A CA 1
ATOM 719 C C . SER A 1 87 ? -22.042 17.503 1.276 1.00 90.44 87 SER A C 1
ATOM 721 O O . SER A 1 87 ? -22.763 18.465 1.505 1.00 90.44 87 SER A O 1
ATOM 723 N N . SER A 1 88 ? -22.458 16.251 1.482 1.00 88.12 88 SER A N 1
ATOM 724 C CA . SER A 1 88 ? -23.742 15.876 2.084 1.00 88.12 88 SER A CA 1
ATOM 725 C C . SER A 1 88 ? -23.630 15.564 3.580 1.00 88.12 88 SER A C 1
ATOM 727 O O . SER A 1 88 ? -24.558 14.982 4.138 1.00 88.12 88 SER A O 1
ATOM 729 N N . ASN A 1 89 ? -22.511 15.912 4.223 1.00 87.56 89 ASN A N 1
ATOM 730 C CA . ASN A 1 89 ? -22.217 15.627 5.627 1.00 87.56 89 ASN A CA 1
ATOM 731 C C . ASN A 1 89 ? -22.287 14.130 5.987 1.00 87.56 89 ASN A C 1
ATOM 733 O O . ASN A 1 89 ? -22.789 13.755 7.045 1.00 87.56 89 ASN A O 1
ATOM 737 N N . LY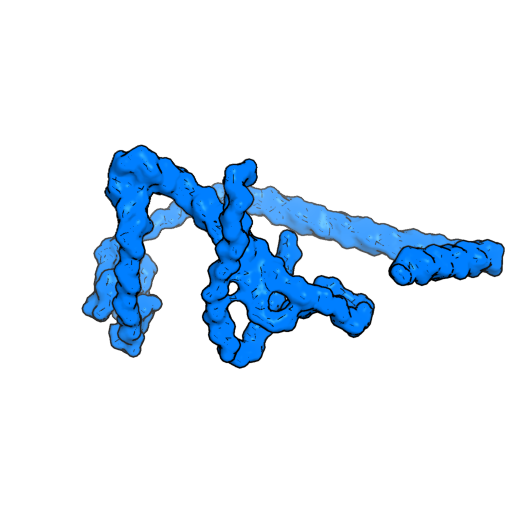S A 1 90 ? -21.792 13.257 5.100 1.00 87.38 90 LYS A N 1
ATOM 738 C CA . LYS A 1 90 ? -21.807 11.795 5.268 1.00 87.38 90 LYS A CA 1
ATOM 739 C C . LYS A 1 90 ? -20.459 11.138 4.968 1.00 87.38 90 LYS A C 1
ATOM 741 O O . LYS A 1 90 ? -19.754 11.507 4.027 1.00 87.38 90 LYS A O 1
ATOM 746 N N . TYR A 1 91 ? -20.166 10.065 5.702 1.00 89.25 91 TYR A N 1
ATOM 747 C CA . TYR A 1 91 ? -19.019 9.184 5.474 1.00 89.25 91 TYR A CA 1
ATOM 748 C C . TYR A 1 91 ? -19.407 7.989 4.603 1.00 89.25 91 TYR A C 1
ATOM 750 O O . TYR A 1 91 ? -20.108 7.077 5.037 1.00 89.25 91 TYR A O 1
ATOM 758 N N . THR A 1 92 ? -18.955 7.991 3.348 1.00 89.31 92 THR A N 1
ATOM 759 C CA . THR A 1 92 ? -19.418 7.020 2.337 1.00 89.31 92 THR A CA 1
ATOM 760 C C . THR A 1 92 ? -18.326 6.102 1.788 1.00 89.31 92 THR A C 1
ATOM 762 O O . THR A 1 92 ? -18.647 5.128 1.115 1.00 89.31 92 THR A O 1
ATOM 765 N N . LYS A 1 93 ? -17.043 6.341 2.087 1.00 88.94 93 LYS A N 1
ATOM 766 C CA . LYS A 1 93 ? -15.937 5.533 1.531 1.00 88.94 93 LYS A CA 1
ATOM 767 C C . LYS A 1 93 ? -15.862 4.088 2.067 1.00 88.94 93 LYS A C 1
ATOM 769 O O . LYS A 1 93 ? -15.316 3.232 1.390 1.00 88.94 93 LYS A O 1
ATOM 774 N N . CYS A 1 94 ? -16.397 3.813 3.256 1.00 89.06 94 CYS A N 1
ATOM 775 C CA . CYS A 1 94 ? -16.256 2.536 3.959 1.00 89.06 94 CYS A CA 1
ATOM 776 C C . CYS A 1 94 ? -17.338 1.530 3.546 1.00 89.06 94 CYS A C 1
ATOM 778 O O . CYS A 1 94 ? -17.043 0.451 3.051 1.00 89.06 94 CYS A O 1
ATOM 780 N N . CYS A 1 95 ? -18.603 1.901 3.728 1.00 87.94 95 CYS A N 1
ATOM 781 C CA . CYS A 1 95 ? -19.773 1.049 3.520 1.00 87.94 95 CYS A CA 1
ATOM 782 C C . CYS A 1 95 ? -20.776 1.659 2.534 1.00 87.94 95 CYS A C 1
ATOM 784 O O . CYS A 1 95 ? -21.874 1.134 2.364 1.00 87.94 95 CYS A O 1
ATOM 786 N N . HIS A 1 96 ? -20.422 2.785 1.906 1.00 89.31 96 HIS A N 1
ATOM 787 C CA . HIS A 1 96 ? -21.280 3.497 0.966 1.00 89.31 96 HIS A CA 1
ATOM 788 C C . HIS A 1 96 ? -22.665 3.835 1.547 1.00 89.31 96 HIS A C 1
ATOM 790 O O . HIS A 1 96 ? -23.690 3.491 0.967 1.00 89.31 96 HIS A O 1
ATOM 796 N N . ASP A 1 97 ? -22.685 4.510 2.705 1.00 86.69 97 ASP A N 1
ATOM 797 C CA . ASP A 1 97 ? -23.918 4.883 3.430 1.00 86.69 97 ASP A CA 1
ATOM 798 C C . ASP A 1 97 ? -24.759 3.651 3.830 1.00 86.69 97 ASP A C 1
ATOM 800 O O . ASP A 1 97 ? -25.975 3.623 3.668 1.00 86.69 97 ASP A O 1
ATOM 804 N N . GLY A 1 98 ? -24.089 2.579 4.270 1.00 86.62 98 GLY A N 1
ATOM 805 C CA . GLY A 1 98 ? -24.727 1.330 4.704 1.00 86.62 98 GLY A CA 1
ATOM 806 C C . GLY A 1 98 ? -25.148 0.380 3.577 1.00 86.62 98 GLY A C 1
ATOM 807 O O . GLY A 1 98 ? -25.666 -0.700 3.859 1.00 86.62 98 GLY A O 1
ATOM 808 N N . LYS A 1 99 ? -24.906 0.728 2.306 1.00 89.31 99 LYS A N 1
ATOM 809 C CA . LYS A 1 99 ? -25.245 -0.126 1.150 1.00 89.31 99 LYS A CA 1
ATOM 810 C C . LYS A 1 99 ? -24.356 -1.366 1.033 1.00 89.31 99 LYS A C 1
ATOM 812 O O . LYS A 1 99 ? -24.779 -2.367 0.462 1.00 89.31 99 LYS A O 1
ATOM 817 N N . VAL A 1 100 ? -23.131 -1.306 1.553 1.00 89.69 100 VAL A N 1
ATOM 818 C CA . VAL A 1 100 ? -22.169 -2.413 1.545 1.00 89.69 100 VAL A CA 1
ATOM 819 C C . VAL A 1 100 ? -22.005 -2.943 2.964 1.00 89.69 100 VAL A C 1
ATOM 821 O O . VAL A 1 100 ? -21.542 -2.229 3.853 1.00 89.69 100 VAL A O 1
ATOM 824 N N . ARG A 1 101 ? -22.346 -4.219 3.176 1.00 84.94 101 ARG A N 1
ATOM 825 C CA . ARG A 1 101 ? -22.024 -4.937 4.416 1.00 84.94 101 ARG A CA 1
ATOM 826 C C . ARG A 1 101 ? -20.647 -5.572 4.264 1.00 84.94 101 ARG A C 1
ATOM 828 O O . ARG A 1 101 ? -20.493 -6.541 3.526 1.00 84.94 101 ARG A O 1
ATOM 835 N N . LEU A 1 102 ? -19.656 -5.003 4.941 1.00 80.62 102 LEU A N 1
ATOM 836 C CA . LEU A 1 102 ? -18.321 -5.586 5.005 1.00 80.62 102 LEU A CA 1
ATOM 837 C C . LEU A 1 102 ? -18.351 -6.816 5.926 1.00 80.62 102 LEU A C 1
ATOM 839 O O . LEU A 1 102 ? -18.975 -6.750 6.989 1.00 80.62 102 LEU A O 1
ATOM 843 N N . PRO A 1 103 ? -17.722 -7.938 5.537 1.00 81.44 103 PRO A N 1
ATOM 844 C CA . PRO A 1 103 ? -17.543 -9.058 6.447 1.00 81.44 103 PRO A CA 1
ATOM 845 C C . PRO A 1 103 ? -16.656 -8.629 7.619 1.00 81.44 103 PRO A C 1
ATOM 847 O O . PRO A 1 103 ? -15.766 -7.791 7.461 1.00 81.44 103 PRO A O 1
ATOM 850 N N . ASN A 1 104 ? -16.886 -9.227 8.787 1.00 78.06 104 ASN A N 1
ATOM 851 C CA . ASN A 1 104 ? -16.012 -9.013 9.933 1.00 78.06 104 ASN A CA 1
ATOM 852 C C . ASN A 1 104 ? -14.594 -9.468 9.583 1.00 78.06 104 ASN A C 1
ATOM 854 O O . ASN A 1 104 ? -14.403 -10.485 8.909 1.00 78.06 104 ASN A O 1
ATOM 858 N N . LEU A 1 105 ? -13.607 -8.703 10.043 1.00 79.12 105 LEU A N 1
ATOM 859 C CA . LEU A 1 105 ? -12.211 -9.092 9.912 1.00 79.12 105 LEU A CA 1
ATOM 860 C C . LEU A 1 105 ? -11.997 -10.408 10.664 1.00 79.12 105 LEU A C 1
ATOM 862 O O . LEU A 1 105 ? -12.508 -10.585 11.771 1.00 79.12 105 LEU A O 1
ATOM 866 N N . ALA A 1 106 ? -11.263 -11.332 10.043 1.00 82.62 106 ALA A N 1
ATOM 867 C CA . ALA A 1 106 ? -10.815 -12.529 10.734 1.00 82.62 106 ALA A CA 1
ATOM 868 C C . ALA A 1 106 ? -9.949 -12.116 11.927 1.00 82.62 106 ALA A C 1
ATOM 870 O O . ALA A 1 106 ? -9.177 -11.157 11.830 1.00 82.62 106 ALA A O 1
ATOM 871 N N . GLU A 1 107 ? -10.082 -12.833 13.040 1.00 83.56 107 GLU A N 1
ATOM 872 C CA . GLU A 1 107 ? -9.238 -12.576 14.197 1.00 83.56 107 GLU A CA 1
ATOM 873 C C . GLU A 1 107 ? -7.769 -12.780 13.827 1.00 83.56 107 GLU A C 1
ATOM 875 O O . GLU A 1 107 ? -7.392 -13.744 13.152 1.00 83.56 107 GLU A O 1
ATOM 880 N N . THR A 1 108 ? -6.941 -11.828 14.248 1.00 86.25 108 THR A N 1
ATOM 881 C CA . THR A 1 108 ? -5.496 -11.914 14.074 1.00 86.25 108 THR A CA 1
ATOM 882 C C . THR A 1 108 ? -4.983 -13.156 14.809 1.00 86.25 108 THR A C 1
ATOM 884 O O . THR A 1 108 ? -5.306 -13.303 15.987 1.00 86.25 108 THR A O 1
ATOM 887 N N . PRO A 1 109 ? -4.165 -14.015 14.168 1.00 91.31 109 PRO A N 1
ATOM 888 C CA . PRO A 1 109 ? -3.568 -15.177 14.823 1.00 91.31 109 PRO A CA 1
ATOM 889 C C . PRO A 1 109 ? -2.878 -14.815 16.145 1.00 91.31 109 PRO A C 1
ATOM 891 O O . PRO A 1 109 ? -2.167 -13.808 16.201 1.00 91.31 109 PRO A O 1
ATOM 894 N N . ASP A 1 110 ? -3.033 -15.657 17.171 1.00 90.69 110 ASP A N 1
ATOM 895 C CA . ASP A 1 110 ? -2.574 -15.369 18.541 1.00 90.69 110 ASP A CA 1
ATOM 896 C C . ASP A 1 110 ? -1.094 -14.986 18.609 1.00 90.69 110 ASP A C 1
ATOM 898 O O . ASP A 1 110 ? -0.744 -13.978 19.215 1.00 90.69 110 ASP A O 1
ATOM 902 N N . LEU A 1 111 ? -0.235 -15.708 17.883 1.00 90.94 111 LEU A N 1
ATOM 903 C CA . LEU A 1 111 ? 1.193 -15.398 17.799 1.00 90.94 111 LEU A CA 1
ATOM 904 C C . LEU A 1 111 ? 1.450 -13.970 17.296 1.00 90.94 111 LEU A C 1
ATOM 906 O O . LEU A 1 111 ? 2.281 -13.251 17.844 1.00 90.94 111 LEU A O 1
ATOM 910 N N . LEU A 1 112 ? 0.742 -13.539 16.249 1.00 90.38 112 LEU A N 1
ATOM 911 C CA . LEU A 1 112 ? 0.903 -12.187 15.710 1.00 90.38 112 LEU A CA 1
ATOM 912 C C . LEU A 1 112 ? 0.377 -11.140 16.689 1.00 90.38 112 LEU A C 1
ATOM 914 O O . LEU A 1 112 ? 0.974 -10.074 16.818 1.00 90.38 112 LEU A O 1
ATOM 918 N N . LYS A 1 113 ? -0.712 -11.444 17.396 1.00 91.25 113 LYS A N 1
ATOM 919 C CA . LYS A 1 113 ? -1.255 -10.572 18.436 1.00 91.25 113 LYS A CA 1
ATOM 920 C C . LYS A 1 113 ? -0.248 -10.395 19.574 1.00 91.25 113 LYS A C 1
ATOM 922 O O . LYS A 1 113 ? 0.065 -9.261 19.920 1.00 91.25 113 LYS A O 1
ATOM 927 N N . GLU A 1 114 ? 0.328 -11.484 20.078 1.00 93.81 114 GLU A N 1
ATOM 928 C CA . GLU A 1 114 ? 1.377 -11.450 21.102 1.00 93.81 114 GLU A CA 1
ATOM 929 C C . GLU A 1 114 ? 2.591 -10.633 20.653 1.00 93.81 114 GLU A C 1
ATOM 931 O O . GLU A 1 114 ? 3.036 -9.747 21.381 1.00 93.81 114 GLU A O 1
ATOM 936 N N . LEU A 1 115 ? 3.087 -10.862 19.436 1.00 93.62 115 LEU A N 1
ATOM 937 C CA . LEU A 1 115 ? 4.229 -10.119 18.905 1.00 93.62 115 LEU A CA 1
ATOM 938 C C . LEU A 1 115 ? 3.939 -8.617 18.735 1.00 93.62 115 LEU A C 1
ATOM 940 O O . LEU A 1 115 ? 4.844 -7.800 18.897 1.00 93.62 115 LEU A O 1
ATOM 944 N N . LEU A 1 116 ? 2.696 -8.231 18.434 1.00 92.00 116 LEU A N 1
ATOM 945 C CA . LEU A 1 116 ? 2.309 -6.832 18.217 1.00 92.00 116 LEU A CA 1
ATOM 946 C C . LEU A 1 116 ? 1.953 -6.070 19.499 1.00 92.00 116 LEU A C 1
ATOM 948 O O . LEU A 1 116 ? 2.070 -4.847 19.502 1.00 92.00 116 LEU A O 1
ATOM 952 N N . THR A 1 117 ? 1.499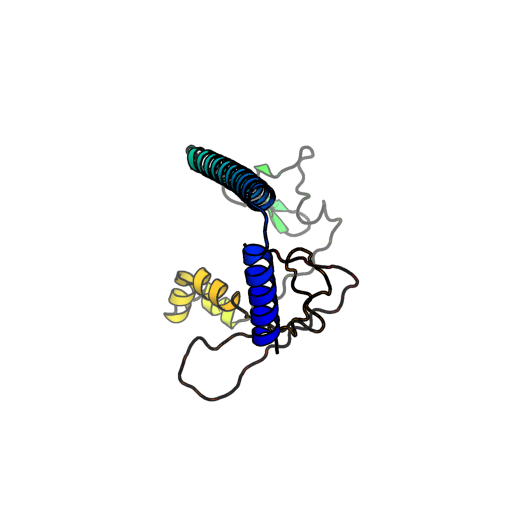 -6.751 20.557 1.00 91.88 117 THR A N 1
ATOM 953 C CA . THR A 1 117 ? 0.978 -6.077 21.763 1.00 91.88 117 THR A CA 1
ATOM 954 C C . THR A 1 117 ? 1.755 -6.364 23.043 1.00 91.88 117 THR A C 1
ATOM 956 O O . THR A 1 117 ? 1.609 -5.620 24.010 1.00 91.88 117 THR A O 1
ATOM 959 N N . ASN A 1 118 ? 2.534 -7.448 23.103 1.00 92.44 118 ASN A N 1
ATOM 960 C CA . ASN A 1 118 ? 3.277 -7.812 24.309 1.00 92.44 118 ASN A CA 1
ATOM 961 C C . ASN A 1 118 ? 4.583 -7.001 24.435 1.00 92.44 118 ASN A C 1
ATOM 963 O O . ASN A 1 118 ? 5.077 -6.417 23.471 1.00 92.44 118 ASN A O 1
ATOM 967 N N . ASN A 1 119 ? 5.153 -6.999 25.640 1.00 91.94 119 ASN A N 1
ATOM 968 C CA . ASN A 1 119 ? 6.420 -6.358 25.996 1.00 91.94 119 ASN A CA 1
ATOM 969 C C . ASN A 1 119 ? 7.565 -7.365 26.219 1.00 91.94 119 ASN A C 1
ATOM 971 O O . ASN A 1 119 ? 8.596 -7.000 26.790 1.00 91.94 119 ASN A O 1
ATOM 975 N N . SER A 1 120 ? 7.409 -8.624 25.791 1.00 94.19 120 SER A N 1
ATOM 976 C CA . SER A 1 120 ? 8.511 -9.594 25.803 1.00 94.19 120 SER A CA 1
ATOM 977 C C . SER A 1 120 ? 9.662 -9.141 24.899 1.00 94.19 120 SER A C 1
ATOM 979 O O . SER A 1 120 ? 9.499 -8.283 24.024 1.00 94.19 120 SER A O 1
ATOM 981 N N . LEU A 1 121 ? 10.848 -9.717 25.108 1.00 94.19 121 LEU A N 1
ATOM 982 C CA . LEU A 1 121 ? 12.033 -9.401 24.309 1.00 94.19 121 LEU A CA 1
ATOM 983 C C . LEU A 1 121 ? 11.780 -9.672 22.817 1.00 94.19 121 LEU A C 1
ATOM 985 O O . LEU A 1 121 ? 12.133 -8.860 21.962 1.00 94.19 121 LEU A O 1
ATOM 989 N N . GLU A 1 122 ? 11.104 -10.778 22.524 1.00 91.62 122 GLU A N 1
ATOM 990 C CA . GLU A 1 122 ? 10.730 -11.221 21.185 1.00 91.62 122 GLU A CA 1
ATOM 991 C C . GLU A 1 122 ? 9.720 -10.270 20.533 1.00 91.62 122 GLU A C 1
ATOM 993 O O . GLU A 1 122 ? 9.898 -9.895 19.374 1.00 91.62 122 GLU A O 1
ATOM 998 N N . ALA A 1 123 ? 8.695 -9.830 21.274 1.00 94.00 123 ALA A N 1
ATOM 999 C CA . ALA A 1 123 ? 7.688 -8.898 20.768 1.00 94.00 123 ALA A CA 1
ATOM 1000 C C . ALA A 1 123 ? 8.299 -7.523 20.464 1.00 94.00 123 ALA A C 1
ATOM 1002 O O . ALA A 1 123 ? 8.052 -6.956 19.401 1.00 94.00 123 ALA A O 1
ATOM 1003 N N . ARG A 1 124 ? 9.181 -7.018 21.336 1.00 94.38 124 ARG A N 1
ATOM 1004 C CA . ARG A 1 124 ? 9.901 -5.756 21.097 1.00 94.38 124 ARG A CA 1
ATOM 1005 C C . ARG A 1 124 ? 10.808 -5.839 19.874 1.00 94.38 124 ARG A C 1
ATOM 1007 O O . ARG A 1 124 ? 10.792 -4.924 19.054 1.00 94.38 124 ARG A O 1
ATOM 1014 N N . ASN A 1 125 ? 11.552 -6.936 19.731 1.00 94.50 125 ASN A N 1
ATOM 1015 C CA . ASN A 1 125 ? 12.373 -7.184 18.548 1.00 94.50 125 ASN A CA 1
ATOM 1016 C C . ASN A 1 125 ? 11.511 -7.219 17.274 1.00 94.50 125 ASN A C 1
ATOM 1018 O O . ASN A 1 125 ? 11.837 -6.579 16.277 1.00 94.50 125 ASN A O 1
ATOM 1022 N N . TYR A 1 126 ? 10.369 -7.911 17.315 1.00 92.19 126 TYR A N 1
ATOM 1023 C CA . TYR A 1 126 ? 9.439 -7.957 16.191 1.00 92.19 126 TYR A CA 1
ATOM 1024 C C . TYR A 1 126 ? 8.866 -6.578 15.842 1.00 92.19 126 TYR A C 1
ATOM 1026 O O . TYR A 1 126 ? 8.892 -6.195 14.678 1.00 92.19 126 TYR A O 1
ATOM 1034 N N . GLN A 1 127 ? 8.394 -5.807 16.823 1.00 92.62 127 GLN A N 1
ATOM 1035 C CA . GLN A 1 127 ? 7.823 -4.470 16.610 1.00 92.62 127 GLN A CA 1
ATOM 1036 C C . GLN A 1 127 ? 8.850 -3.490 16.029 1.00 92.62 127 GLN A C 1
ATOM 1038 O O . GLN A 1 127 ? 8.524 -2.729 15.118 1.00 92.62 127 GLN A O 1
ATOM 1043 N N . GLN A 1 128 ? 10.096 -3.536 16.511 1.00 95.50 128 GLN A N 1
ATOM 1044 C CA . GLN A 1 128 ? 11.185 -2.697 16.003 1.00 95.50 128 GLN A CA 1
ATOM 1045 C C . GLN A 1 128 ? 11.557 -3.048 14.556 1.00 95.50 128 GLN A C 1
ATOM 1047 O O . GLN A 1 128 ? 11.774 -2.148 13.745 1.00 95.50 128 GLN A O 1
ATOM 1052 N N . HIS A 1 129 ? 11.561 -4.338 14.213 1.00 91.94 129 HIS A N 1
ATOM 1053 C CA . HIS A 1 129 ? 12.017 -4.838 12.913 1.00 91.94 129 HIS A CA 1
ATOM 1054 C C . HIS A 1 129 ? 10.880 -5.347 12.009 1.00 91.94 129 HIS A C 1
ATOM 1056 O O . HIS A 1 129 ? 11.119 -6.078 11.049 1.00 91.94 129 HIS A O 1
ATOM 1062 N N . ILE A 1 130 ? 9.625 -4.954 12.254 1.00 92.31 130 ILE A N 1
ATOM 1063 C CA . ILE A 1 130 ? 8.448 -5.512 11.558 1.00 92.31 130 ILE A CA 1
ATOM 1064 C C . ILE A 1 130 ? 8.521 -5.358 10.031 1.00 92.31 130 ILE A C 1
ATOM 1066 O O . ILE A 1 130 ? 8.067 -6.227 9.282 1.00 92.31 130 ILE A O 1
ATOM 1070 N N . ARG A 1 131 ? 9.134 -4.268 9.553 1.00 88.25 131 ARG A N 1
ATOM 1071 C CA . ARG A 1 131 ? 9.354 -4.017 8.122 1.00 88.25 131 ARG A CA 1
ATOM 1072 C C . ARG A 1 131 ? 10.337 -5.014 7.517 1.00 88.25 131 ARG A C 1
ATOM 1074 O O . ARG A 1 131 ? 10.110 -5.467 6.401 1.00 88.25 131 ARG A O 1
ATOM 1081 N N . GLU A 1 132 ? 11.385 -5.376 8.250 1.00 86.69 132 GLU A N 1
ATOM 1082 C CA . GLU A 1 132 ? 12.387 -6.354 7.818 1.00 86.69 132 GLU A CA 1
ATOM 1083 C C . GLU A 1 132 ? 11.786 -7.756 7.771 1.00 86.69 132 GLU A C 1
ATOM 1085 O O . GLU A 1 132 ? 11.927 -8.439 6.759 1.00 86.69 132 GLU A O 1
ATOM 1090 N N . TYR A 1 133 ? 11.029 -8.152 8.801 1.00 84.25 133 TYR A N 1
ATOM 1091 C CA . TYR A 1 133 ? 10.281 -9.414 8.791 1.00 84.25 133 TYR A CA 1
ATOM 1092 C C . TYR A 1 133 ? 9.289 -9.475 7.624 1.00 84.25 133 TYR A C 1
ATOM 1094 O O . TYR A 1 133 ? 9.233 -10.474 6.907 1.00 84.25 133 TYR A O 1
ATOM 1102 N N . SER A 1 134 ? 8.544 -8.393 7.384 1.00 81.94 134 SER A N 1
ATOM 1103 C CA . SER A 1 134 ? 7.601 -8.313 6.263 1.00 81.94 134 SER A CA 1
ATOM 1104 C C . SER A 1 134 ? 8.316 -8.394 4.914 1.00 81.94 134 SER A C 1
ATOM 1106 O O . SER A 1 134 ? 7.850 -9.094 4.021 1.00 81.94 134 SER A O 1
ATOM 1108 N N . ALA A 1 135 ? 9.463 -7.724 4.766 1.00 77.50 135 ALA A N 1
ATOM 1109 C CA . ALA A 1 135 ? 10.272 -7.783 3.554 1.00 77.50 135 ALA A CA 1
ATOM 1110 C C . ALA A 1 135 ? 10.835 -9.193 3.326 1.00 77.50 135 ALA A C 1
ATOM 1112 O O . ALA A 1 135 ? 10.688 -9.739 2.236 1.00 77.50 135 ALA A O 1
ATOM 1113 N N . ALA A 1 136 ? 11.399 -9.819 4.361 1.00 74.44 136 ALA A N 1
ATOM 1114 C CA . ALA A 1 136 ? 11.891 -11.194 4.330 1.00 74.44 136 ALA A CA 1
ATOM 1115 C C . ALA A 1 136 ? 10.808 -12.192 3.888 1.00 74.44 136 ALA A C 1
ATOM 1117 O O . ALA A 1 136 ? 11.068 -13.053 3.050 1.00 74.44 136 ALA A O 1
ATOM 1118 N N . LEU A 1 137 ? 9.584 -12.044 4.403 1.00 68.50 137 LEU A N 1
ATOM 1119 C CA . LEU A 1 137 ? 8.439 -12.877 4.022 1.00 68.50 137 LEU A CA 1
ATOM 1120 C C . LEU A 1 137 ? 7.873 -12.520 2.638 1.00 68.50 137 LEU A C 1
ATOM 1122 O O . LEU A 1 137 ? 7.315 -13.386 1.964 1.00 68.50 137 LEU A O 1
ATOM 1126 N N . ALA A 1 138 ? 8.043 -11.274 2.185 1.00 63.78 138 ALA A N 1
ATOM 1127 C CA . ALA A 1 138 ? 7.703 -10.851 0.830 1.00 63.78 138 ALA A CA 1
ATOM 1128 C C . ALA A 1 138 ? 8.680 -11.411 -0.220 1.00 63.78 138 ALA A C 1
ATOM 1130 O O . ALA A 1 138 ? 8.279 -11.617 -1.369 1.00 63.78 138 ALA A O 1
ATOM 1131 N N . PHE A 1 139 ? 9.926 -11.735 0.160 1.00 56.47 139 PHE A N 1
ATOM 1132 C CA . PHE A 1 139 ? 10.895 -12.459 -0.674 1.00 56.47 139 PHE A CA 1
ATOM 1133 C C . PHE A 1 139 ? 10.566 -13.951 -0.773 1.00 56.47 139 PHE A C 1
ATOM 1135 O O . PHE A 1 139 ? 11.378 -14.837 -0.508 1.00 56.47 139 PHE A O 1
ATOM 1142 N N . ALA A 1 140 ? 9.363 -14.255 -1.228 1.00 53.41 140 ALA A N 1
ATOM 1143 C CA . ALA A 1 140 ? 9.081 -15.568 -1.747 1.00 53.41 140 ALA A CA 1
ATOM 1144 C C . ALA A 1 140 ? 9.596 -15.647 -3.186 1.00 53.41 140 ALA A C 1
ATOM 1146 O O . ALA A 1 140 ? 9.019 -15.064 -4.107 1.00 53.41 140 ALA A O 1
ATOM 1147 N N . SER A 1 141 ? 10.687 -16.384 -3.390 1.00 54.75 141 SER A N 1
ATOM 1148 C CA . SER A 1 141 ? 11.170 -16.670 -4.741 1.00 54.75 141 SER A CA 1
ATOM 1149 C C . SER A 1 141 ? 10.081 -17.406 -5.531 1.00 54.75 141 SER A C 1
ATOM 1151 O O . SER A 1 141 ? 9.482 -18.368 -5.047 1.00 54.75 141 SER A O 1
ATOM 1153 N N . MET A 1 142 ? 9.778 -16.933 -6.740 1.00 55.91 142 MET A N 1
ATOM 1154 C CA . MET A 1 142 ? 8.832 -17.600 -7.634 1.00 55.91 142 MET A CA 1
ATOM 1155 C C . MET A 1 142 ? 9.582 -18.634 -8.473 1.00 55.91 142 MET A C 1
ATOM 1157 O O . MET A 1 142 ? 10.493 -18.293 -9.225 1.00 55.91 142 MET A O 1
ATOM 1161 N N . GLY A 1 143 ? 9.196 -19.904 -8.352 1.00 54.53 143 GLY A N 1
ATOM 1162 C CA . GLY A 1 143 ? 9.629 -20.955 -9.273 1.00 54.53 143 GLY A CA 1
ATOM 1163 C C . GLY A 1 143 ? 8.646 -21.076 -10.436 1.00 54.53 143 GLY A C 1
ATOM 1164 O O . GLY A 1 143 ? 7.450 -21.229 -10.201 1.00 54.53 143 GLY A O 1
ATOM 1165 N N . ALA A 1 144 ? 9.133 -21.023 -11.676 1.00 59.47 144 ALA A N 1
ATOM 1166 C CA . ALA A 1 144 ? 8.321 -21.222 -12.874 1.00 59.47 144 ALA A CA 1
ATOM 1167 C C . ALA A 1 144 ? 9.113 -21.965 -13.958 1.00 59.47 144 ALA A C 1
ATOM 1169 O O . ALA A 1 144 ? 10.306 -21.720 -14.139 1.00 59.47 144 ALA A O 1
ATOM 1170 N N . GLU A 1 145 ? 8.445 -22.841 -14.712 1.00 57.31 145 GLU A N 1
ATOM 1171 C CA . GLU A 1 145 ? 9.005 -23.401 -15.945 1.00 57.31 145 GLU A CA 1
ATOM 1172 C C . GLU A 1 145 ? 8.979 -22.310 -17.027 1.00 57.31 145 GLU A C 1
ATOM 1174 O O . GLU A 1 145 ? 7.943 -22.026 -17.631 1.00 57.31 145 GLU A O 1
ATOM 1179 N N . VAL A 1 146 ? 10.115 -21.640 -17.234 1.00 59.34 146 VAL A N 1
ATOM 1180 C CA . VAL A 1 146 ? 10.234 -20.550 -18.209 1.00 59.34 146 VAL A CA 1
ATOM 1181 C C . VAL A 1 146 ? 10.382 -21.131 -19.612 1.00 59.34 146 VAL A C 1
ATOM 1183 O O . VAL A 1 146 ? 11.408 -21.723 -19.945 1.00 59.34 146 VAL A O 1
ATOM 1186 N N . LYS A 1 147 ? 9.380 -20.907 -20.467 1.00 60.97 147 LYS A N 1
ATOM 1187 C CA . LYS A 1 147 ? 9.484 -21.157 -21.912 1.00 60.97 147 LYS A CA 1
ATOM 1188 C C . LYS A 1 147 ? 9.686 -19.834 -22.636 1.00 60.97 147 LYS A C 1
ATOM 1190 O O . LYS A 1 147 ? 8.882 -18.916 -22.485 1.00 60.97 147 LYS A O 1
ATOM 1195 N N . SER A 1 148 ? 10.749 -19.733 -23.432 1.00 57.94 148 SER A N 1
ATOM 1196 C CA . SER A 1 148 ? 10.959 -18.566 -24.289 1.00 57.94 148 SER A CA 1
ATOM 1197 C C . SER A 1 148 ? 9.851 -18.497 -25.346 1.00 57.94 148 SER A C 1
ATOM 1199 O O . SER A 1 148 ? 9.588 -19.509 -26.004 1.00 57.94 148 SER A O 1
ATOM 1201 N N . PRO A 1 149 ? 9.186 -17.343 -25.531 1.00 61.47 149 PRO A N 1
ATOM 1202 C CA . PRO A 1 149 ? 8.252 -17.187 -26.635 1.00 61.47 149 PRO A CA 1
ATOM 1203 C C . PRO A 1 149 ? 9.002 -17.299 -27.976 1.00 61.47 149 PRO A C 1
ATOM 1205 O O . PRO A 1 149 ? 10.137 -16.832 -28.087 1.00 61.47 149 PRO A O 1
ATOM 1208 N N . PRO A 1 150 ? 8.401 -17.920 -29.004 1.00 59.97 150 PRO A N 1
ATOM 1209 C CA . PRO A 1 150 ? 8.973 -17.919 -30.344 1.00 59.97 150 PRO A CA 1
ATOM 1210 C C . PRO A 1 150 ? 8.864 -16.509 -30.948 1.00 59.97 150 PRO A C 1
ATOM 1212 O O . PRO A 1 150 ? 7.760 -15.997 -31.103 1.00 59.97 150 PRO A O 1
ATOM 1215 N N . GLY A 1 151 ? 9.994 -15.879 -31.287 1.00 66.38 151 GLY A N 1
ATOM 1216 C CA . GLY A 1 151 ? 10.028 -14.552 -31.918 1.00 66.38 151 GLY A CA 1
ATOM 1217 C C . GLY A 1 151 ? 11.225 -13.693 -31.495 1.00 66.38 151 GLY A C 1
ATOM 1218 O O . GLY A 1 151 ? 12.050 -14.120 -30.694 1.00 66.38 151 GLY A O 1
ATOM 1219 N N . ASN A 1 152 ? 11.308 -12.479 -32.052 1.00 64.50 152 ASN A N 1
ATOM 1220 C CA . ASN A 1 152 ? 12.335 -11.461 -31.761 1.00 64.50 152 ASN A CA 1
ATOM 1221 C C . ASN A 1 152 ? 11.788 -10.294 -30.902 1.00 64.50 152 ASN A C 1
ATOM 1223 O O . ASN A 1 152 ? 12.382 -9.218 -30.867 1.00 64.50 152 ASN A O 1
ATOM 1227 N N . ASP A 1 153 ? 10.639 -10.493 -30.255 1.00 56.12 153 ASP A N 1
ATOM 1228 C CA . ASP A 1 153 ? 9.969 -9.489 -29.425 1.00 56.12 153 ASP A CA 1
ATOM 1229 C C . ASP A 1 153 ? 10.671 -9.262 -28.072 1.00 56.12 153 ASP A C 1
ATOM 1231 O O . ASP A 1 153 ? 11.493 -10.086 -27.653 1.00 56.12 153 ASP A O 1
ATOM 1235 N N . PRO A 1 154 ? 10.365 -8.148 -27.370 1.00 57.47 154 PRO A N 1
ATOM 1236 C CA . PRO A 1 154 ? 10.913 -7.858 -26.051 1.00 57.47 154 PRO A CA 1
ATOM 1237 C C . PRO A 1 154 ? 10.769 -9.048 -25.103 1.00 57.47 154 PRO A C 1
ATOM 1239 O O . PRO A 1 154 ? 9.721 -9.693 -25.028 1.00 57.47 154 PRO A O 1
ATOM 1242 N N . TYR A 1 155 ? 11.847 -9.330 -24.374 1.00 56.62 155 TYR A N 1
ATOM 1243 C CA . TYR A 1 155 ? 11.942 -10.482 -23.491 1.00 56.62 155 TYR A CA 1
ATOM 1244 C C . TYR A 1 155 ? 10.831 -10.450 -22.431 1.00 56.62 155 TYR A C 1
ATOM 1246 O O . TYR A 1 155 ? 10.853 -9.638 -21.508 1.00 56.62 155 TYR A O 1
ATOM 1254 N N . CYS A 1 156 ? 9.849 -11.339 -22.580 1.00 54.69 156 CYS A N 1
ATOM 1255 C CA . CYS A 1 156 ? 8.746 -11.523 -21.648 1.00 54.69 156 CYS A CA 1
ATOM 1256 C C . CYS A 1 156 ? 8.753 -12.961 -21.118 1.00 54.69 156 CYS A C 1
ATOM 1258 O O . CYS A 1 156 ? 8.855 -13.932 -21.873 1.00 54.69 156 CYS A O 1
ATOM 1260 N N . PHE A 1 157 ? 8.652 -13.106 -19.797 1.00 55.97 157 PHE A N 1
ATOM 1261 C CA . PHE A 1 157 ? 8.521 -14.408 -19.152 1.00 55.97 157 PHE A CA 1
ATOM 1262 C C . PHE A 1 157 ? 7.067 -14.880 -19.256 1.00 55.97 157 PHE A C 1
ATOM 1264 O O . PHE A 1 157 ? 6.164 -14.236 -18.724 1.00 55.97 157 PHE A O 1
ATOM 1271 N N . ARG A 1 158 ? 6.827 -16.019 -19.916 1.00 55.88 158 ARG A N 1
ATOM 1272 C CA . ARG A 1 158 ? 5.526 -16.705 -19.881 1.00 55.88 158 ARG A CA 1
ATOM 1273 C C . ARG A 1 158 ? 5.579 -17.790 -18.813 1.00 55.88 158 ARG A C 1
ATOM 1275 O O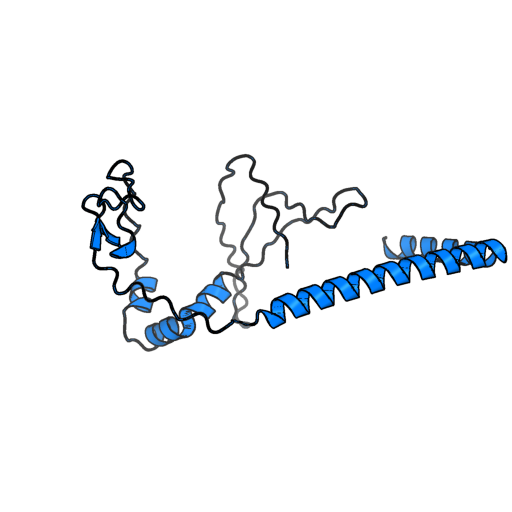 . ARG A 1 158 ? 6.271 -18.789 -18.985 1.00 55.88 158 ARG A O 1
ATOM 1282 N N . ILE A 1 159 ? 4.862 -17.574 -17.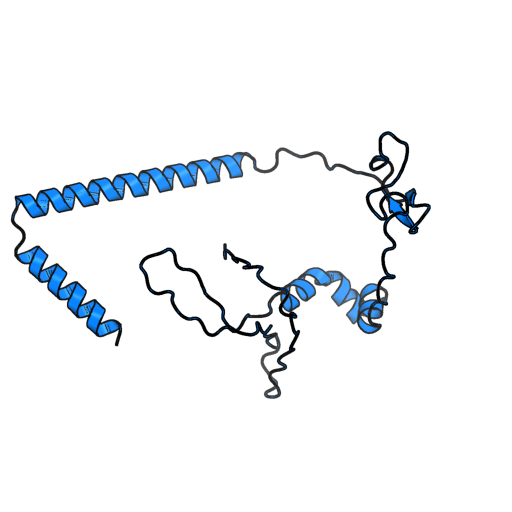713 1.00 59.78 159 ILE A N 1
ATOM 1283 C CA . ILE A 1 159 ? 4.711 -18.554 -16.634 1.00 59.78 159 ILE A CA 1
ATOM 1284 C C . ILE A 1 159 ? 3.451 -19.373 -16.925 1.00 59.78 159 ILE A C 1
ATOM 1286 O O . ILE A 1 159 ? 2.355 -18.821 -16.989 1.00 59.78 159 ILE A O 1
ATOM 1290 N N . HIS A 1 160 ? 3.609 -20.680 -17.126 1.00 48.50 160 HIS A N 1
ATOM 1291 C CA . HIS A 1 160 ? 2.499 -21.627 -17.236 1.00 48.50 160 HIS A CA 1
ATOM 1292 C C . HIS A 1 160 ? 2.466 -22.526 -15.995 1.00 48.50 160 HIS A C 1
ATOM 1294 O O . HIS A 1 160 ? 3.507 -23.001 -15.550 1.00 48.50 160 HIS A O 1
ATOM 1300 N N . GLY A 1 161 ? 1.269 -22.780 -15.463 1.00 55.12 161 GLY A N 1
ATOM 1301 C CA . GLY A 1 161 ? 1.067 -23.613 -14.276 1.00 55.12 161 GLY A CA 1
ATOM 1302 C C . GLY A 1 161 ? 0.877 -22.809 -12.990 1.00 55.12 161 GLY A C 1
ATOM 1303 O O . GLY A 1 161 ? 0.663 -21.598 -13.011 1.00 55.12 161 GLY A O 1
ATOM 1304 N N . GLN A 1 162 ? 0.894 -23.513 -11.862 1.00 47.19 162 GLN A N 1
ATOM 1305 C CA . GLN A 1 162 ? 0.667 -22.931 -10.545 1.00 47.19 162 GLN A CA 1
ATOM 1306 C C . GLN A 1 162 ? 1.928 -22.202 -10.062 1.00 47.19 162 GLN A C 1
ATOM 1308 O O . GLN A 1 162 ? 3.034 -22.732 -10.144 1.00 47.19 162 GLN A O 1
ATOM 1313 N N . ILE A 1 163 ? 1.756 -20.969 -9.586 1.00 55.03 163 ILE A N 1
ATOM 1314 C CA . ILE A 1 163 ? 2.841 -20.171 -9.013 1.00 55.03 163 ILE A CA 1
ATOM 1315 C C . ILE A 1 163 ? 3.052 -20.632 -7.573 1.00 55.03 163 ILE A C 1
ATOM 1317 O O . ILE A 1 163 ? 2.104 -20.657 -6.787 1.00 55.03 163 ILE A O 1
ATOM 1321 N N . TYR A 1 164 ? 4.293 -20.970 -7.227 1.00 53.62 164 TYR A N 1
ATOM 1322 C CA . TYR A 1 164 ? 4.668 -21.338 -5.866 1.00 53.62 164 TYR A CA 1
ATOM 1323 C C . TYR A 1 164 ? 5.590 -20.283 -5.269 1.00 53.62 164 TYR A C 1
ATOM 1325 O O . TYR A 1 164 ? 6.571 -19.872 -5.893 1.00 53.62 164 TYR A O 1
ATOM 1333 N N . HIS A 1 165 ? 5.283 -19.892 -4.037 1.00 55.16 165 HIS A N 1
ATOM 1334 C CA . HIS A 1 165 ? 6.137 -19.062 -3.207 1.00 55.16 165 HIS A CA 1
ATOM 1335 C C . HIS A 1 165 ? 7.140 -19.964 -2.484 1.00 55.16 165 HIS A C 1
ATOM 1337 O O . HIS A 1 165 ? 6.782 -20.736 -1.594 1.00 55.16 165 HIS A O 1
ATOM 1343 N N . ARG A 1 166 ? 8.409 -19.902 -2.890 1.00 52.62 166 ARG A N 1
ATOM 1344 C CA . ARG A 1 166 ? 9.508 -20.561 -2.182 1.00 52.62 166 ARG A CA 1
ATOM 1345 C C . ARG A 1 166 ? 10.065 -19.601 -1.142 1.00 52.62 166 ARG A C 1
ATOM 1347 O O . ARG A 1 166 ? 10.795 -18.669 -1.485 1.00 52.62 166 ARG A O 1
ATOM 1354 N N . ILE A 1 167 ? 9.731 -19.869 0.113 1.00 54.41 167 ILE A N 1
ATOM 1355 C CA . ILE A 1 167 ? 10.353 -19.242 1.275 1.00 54.41 167 ILE A CA 1
ATOM 1356 C C . ILE A 1 167 ? 11.606 -20.067 1.575 1.00 54.41 167 ILE A C 1
ATOM 1358 O O . ILE A 1 167 ? 11.511 -21.220 1.993 1.00 54.41 167 ILE A O 1
ATOM 1362 N N . ALA A 1 168 ? 12.785 -19.521 1.281 1.00 50.19 168 ALA A N 1
ATOM 1363 C CA . ALA A 1 168 ? 14.026 -20.134 1.738 1.00 50.19 168 ALA A CA 1
ATOM 1364 C C . ALA A 1 168 ? 14.182 -19.852 3.237 1.00 50.19 168 ALA A C 1
ATOM 1366 O O . ALA A 1 168 ? 13.940 -18.732 3.686 1.00 50.19 168 ALA A O 1
ATOM 1367 N N . LEU A 1 169 ? 14.592 -20.855 4.015 1.00 47.28 169 LEU A N 1
ATOM 1368 C CA . LEU A 1 169 ? 14.992 -20.634 5.401 1.00 47.28 169 LEU A CA 1
ATOM 1369 C C . LEU A 1 169 ? 16.205 -19.696 5.393 1.00 47.28 169 LEU A C 1
ATOM 1371 O O . LEU A 1 169 ? 17.243 -20.032 4.830 1.00 47.28 169 LEU A O 1
ATOM 1375 N N . LEU A 1 170 ? 16.084 -18.530 6.030 1.00 48.25 170 LEU A N 1
ATOM 1376 C CA . LEU A 1 170 ? 17.182 -17.563 6.179 1.00 48.25 170 LEU A CA 1
ATOM 1377 C C . LEU A 1 170 ? 18.306 -18.060 7.117 1.00 48.25 170 LEU A C 1
ATOM 1379 O O . LEU A 1 170 ? 19.263 -17.335 7.362 1.00 48.25 170 LEU A O 1
ATOM 1383 N N . TYR A 1 171 ? 18.217 -19.298 7.617 1.00 41.78 171 TYR A N 1
ATOM 1384 C CA . TYR A 1 171 ? 19.222 -19.939 8.460 1.00 41.78 171 TYR A CA 1
ATOM 1385 C C . TYR A 1 171 ? 19.902 -21.097 7.729 1.00 41.78 171 TYR A C 1
ATOM 1387 O O . TYR A 1 171 ? 19.348 -22.183 7.554 1.00 41.78 171 TYR A O 1
ATOM 1395 N N . SER A 1 172 ? 21.152 -20.876 7.340 1.00 38.66 172 SER A N 1
ATOM 1396 C CA . SER A 1 172 ? 22.032 -21.872 6.740 1.00 38.66 172 SER A CA 1
ATOM 1397 C C . SER A 1 172 ? 22.661 -22.781 7.802 1.00 38.66 172 SER A C 1
ATOM 1399 O O . SER A 1 172 ? 23.867 -22.685 7.996 1.00 38.66 172 SER A O 1
ATOM 1401 N N . ASN A 1 173 ? 21.890 -23.629 8.510 1.00 40.44 173 ASN A N 1
ATOM 1402 C CA . ASN A 1 173 ? 22.459 -24.854 9.115 1.00 40.44 173 ASN A CA 1
ATOM 1403 C C . ASN A 1 173 ? 21.482 -25.918 9.670 1.00 40.44 173 ASN A C 1
ATOM 1405 O O . ASN A 1 173 ? 21.769 -26.516 10.702 1.00 40.44 173 ASN A O 1
ATOM 1409 N N . LEU A 1 174 ? 20.352 -26.221 9.027 1.00 33.84 174 LEU A N 1
ATOM 1410 C CA . LEU A 1 174 ? 19.642 -27.473 9.327 1.00 33.84 174 LEU A CA 1
ATOM 1411 C C . LEU A 1 174 ? 19.161 -28.119 8.033 1.00 33.84 174 LEU A C 1
ATOM 1413 O O . LEU A 1 174 ? 18.265 -27.631 7.349 1.00 33.84 174 LEU A O 1
ATOM 1417 N N . ALA A 1 175 ? 19.800 -29.231 7.691 1.00 41.06 175 ALA A N 1
ATOM 1418 C CA . ALA A 1 175 ? 19.424 -30.094 6.591 1.00 41.06 175 ALA A CA 1
ATOM 1419 C C . ALA A 1 175 ? 18.122 -30.839 6.913 1.00 41.06 175 ALA A C 1
ATOM 1421 O O . ALA A 1 175 ? 18.192 -32.031 7.153 1.00 41.06 175 ALA A O 1
ATOM 1422 N N . MET A 1 176 ? 16.955 -30.182 6.924 1.00 33.41 176 MET A N 1
ATOM 1423 C CA . MET A 1 176 ? 15.642 -30.850 6.881 1.00 33.41 176 MET A CA 1
ATOM 1424 C C . MET A 1 176 ? 14.555 -29.925 6.306 1.00 33.41 176 MET A C 1
ATOM 1426 O O . MET A 1 176 ? 14.263 -28.879 6.869 1.00 33.41 176 MET A O 1
ATOM 1430 N N . GLY A 1 177 ? 13.928 -30.359 5.205 1.00 36.12 177 GLY A N 1
ATOM 1431 C CA . GLY A 1 177 ? 12.596 -29.921 4.763 1.00 36.12 177 GLY A CA 1
ATOM 1432 C C . GLY A 1 177 ? 12.508 -28.582 4.023 1.00 36.12 177 GLY A C 1
ATOM 1433 O O . GLY A 1 177 ? 12.310 -27.534 4.624 1.00 36.12 177 GLY A O 1
ATOM 1434 N N . ASN A 1 178 ? 12.512 -28.619 2.686 1.00 38.44 178 ASN A N 1
ATOM 1435 C CA . ASN A 1 178 ? 11.963 -27.519 1.888 1.00 38.44 178 ASN A CA 1
ATOM 1436 C C . ASN A 1 178 ? 10.448 -27.423 2.152 1.00 38.44 178 ASN A C 1
ATOM 1438 O O . ASN A 1 178 ? 9.676 -28.179 1.563 1.00 38.44 178 ASN A O 1
ATOM 1442 N N . CYS A 1 179 ? 10.007 -26.511 3.019 1.00 37.72 179 CYS A N 1
ATOM 1443 C CA . CYS A 1 179 ? 8.583 -26.232 3.207 1.00 37.72 179 CYS A CA 1
ATOM 1444 C C . CYS A 1 179 ? 8.054 -25.420 2.016 1.00 37.72 179 CYS A C 1
ATOM 1446 O O . CYS A 1 179 ? 8.202 -24.202 1.944 1.00 37.72 179 CYS A O 1
ATOM 1448 N N . ILE A 1 180 ? 7.444 -26.111 1.054 1.00 39.78 180 ILE A N 1
ATOM 1449 C CA . ILE A 1 180 ? 6.684 -25.488 -0.031 1.00 39.78 180 ILE A CA 1
ATOM 1450 C C . ILE A 1 180 ? 5.292 -25.174 0.525 1.00 39.78 180 ILE A C 1
ATOM 1452 O O . ILE A 1 180 ? 4.466 -26.074 0.664 1.00 39.78 180 ILE A O 1
ATOM 1456 N N . PHE A 1 181 ? 5.015 -23.908 0.846 1.00 34.09 181 PHE A N 1
ATOM 1457 C CA . PHE A 1 181 ? 3.645 -23.486 1.138 1.00 34.09 181 PHE A CA 1
ATOM 1458 C C . PHE A 1 181 ? 2.873 -23.338 -0.177 1.00 34.09 181 PHE A C 1
ATOM 1460 O O . PHE A 1 181 ? 3.087 -22.418 -0.968 1.00 34.09 181 PHE A O 1
ATOM 1467 N N . LEU A 1 182 ? 1.966 -24.283 -0.417 1.00 32.88 182 LEU A N 1
ATOM 1468 C CA . LEU A 1 182 ? 0.986 -24.229 -1.494 1.00 32.88 182 LEU A CA 1
ATOM 1469 C C . LEU A 1 182 ? -0.112 -23.233 -1.104 1.00 32.88 182 LEU A C 1
ATOM 1471 O O . LEU A 1 182 ? -1.068 -23.606 -0.432 1.00 32.88 182 LEU A O 1
ATOM 1475 N N . MET A 1 183 ? -0.009 -21.974 -1.533 1.00 28.45 183 MET A N 1
ATOM 1476 C CA . MET A 1 183 ? -1.196 -21.119 -1.617 1.00 28.45 183 MET A CA 1
ATOM 1477 C C . MET A 1 183 ? -1.857 -21.340 -2.985 1.00 28.45 183 MET A C 1
ATOM 1479 O O . MET A 1 183 ? -1.294 -20.940 -4.007 1.00 28.45 183 MET A O 1
ATOM 1483 N N . PRO A 1 184 ? -3.032 -21.989 -3.061 1.00 28.84 184 PRO A N 1
ATOM 1484 C CA . PRO A 1 184 ? -3.785 -22.058 -4.300 1.00 28.84 184 PRO A CA 1
ATOM 1485 C C . PRO A 1 184 ? -4.382 -20.678 -4.592 1.00 28.84 184 PRO A C 1
ATOM 1487 O O . PRO A 1 184 ? -5.429 -20.308 -4.062 1.00 28.84 184 PRO A O 1
ATOM 1490 N N . LEU A 1 185 ? -3.742 -19.917 -5.480 1.00 34.25 185 LEU A N 1
ATOM 1491 C CA . LEU A 1 185 ? -4.449 -18.885 -6.231 1.00 34.25 185 LEU A CA 1
ATOM 1492 C C . LEU A 1 185 ? -5.467 -19.619 -7.109 1.00 34.25 185 LEU A C 1
ATOM 1494 O O . LEU A 1 185 ? -5.104 -20.226 -8.117 1.00 34.25 185 LEU A O 1
ATOM 1498 N N . LYS A 1 186 ? -6.738 -19.642 -6.685 1.00 27.45 186 LYS A N 1
ATOM 1499 C CA . LYS A 1 186 ? -7.821 -20.174 -7.519 1.00 27.45 186 LYS A CA 1
ATOM 1500 C C . LYS A 1 186 ? -7.765 -19.480 -8.886 1.00 27.45 186 LYS A C 1
ATOM 1502 O O . LYS A 1 186 ? -7.580 -18.262 -8.923 1.00 27.45 186 LYS A O 1
ATOM 1507 N N . PRO A 1 187 ? -7.943 -20.216 -9.994 1.00 32.72 187 PRO A N 1
ATOM 1508 C CA . PRO A 1 187 ? -7.951 -19.630 -11.321 1.00 32.72 187 PRO A CA 1
ATOM 1509 C C . PRO A 1 187 ? -9.229 -18.803 -11.473 1.00 32.72 187 PRO A C 1
ATOM 1511 O O . PRO A 1 187 ? -10.274 -19.317 -11.863 1.00 32.72 187 PRO A O 1
ATOM 1514 N N . THR A 1 188 ? -9.183 -17.517 -11.136 1.00 32.09 188 THR A N 1
ATOM 1515 C CA . THR A 1 188 ? -10.161 -16.571 -11.664 1.00 32.09 188 THR A CA 1
ATOM 1516 C C . THR A 1 188 ? -9.716 -16.222 -13.075 1.00 32.09 188 THR A C 1
ATOM 1518 O O . THR A 1 188 ? -8.584 -15.807 -13.321 1.00 32.09 188 THR A O 1
ATOM 1521 N N . ALA A 1 189 ? -10.597 -16.528 -14.020 1.00 33.00 189 ALA A N 1
ATOM 1522 C CA . ALA A 1 189 ? -10.368 -16.435 -15.447 1.00 33.00 189 ALA A CA 1
ATOM 1523 C C . ALA A 1 189 ? -9.652 -15.133 -15.862 1.00 33.00 189 ALA A C 1
ATOM 1525 O O . ALA A 1 189 ? -10.074 -14.032 -15.521 1.00 33.00 189 ALA A O 1
ATOM 1526 N N . GLY A 1 190 ? -8.595 -15.284 -16.663 1.00 33.94 190 GLY A N 1
ATOM 1527 C CA . GLY A 1 190 ? -8.215 -14.298 -17.676 1.00 33.94 190 GLY A CA 1
ATOM 1528 C C . GLY A 1 190 ? -7.447 -13.046 -17.247 1.00 33.94 190 GLY A C 1
ATOM 1529 O O . GLY A 1 190 ? -7.239 -12.189 -18.103 1.00 33.94 190 GLY A O 1
ATOM 1530 N N . VAL A 1 191 ? -6.980 -12.909 -16.003 1.00 28.95 191 VAL A N 1
ATOM 1531 C CA . VAL A 1 191 ? -6.158 -11.740 -15.632 1.00 28.95 191 VAL A CA 1
ATOM 1532 C C . VAL A 1 191 ? -4.674 -12.042 -15.842 1.00 28.95 191 VAL A C 1
ATOM 1534 O O . VAL A 1 191 ? -3.983 -12.563 -14.968 1.00 28.95 191 VAL A O 1
ATOM 1537 N N . TRP A 1 192 ? -4.175 -11.696 -17.027 1.00 33.19 192 TRP A N 1
ATOM 1538 C CA . TRP A 1 192 ? -2.746 -11.646 -17.327 1.00 33.19 192 TRP A CA 1
ATOM 1539 C C . TRP A 1 192 ? -2.106 -10.524 -16.497 1.00 33.19 192 TRP A C 1
ATOM 1541 O O . TRP A 1 192 ? -2.296 -9.347 -16.792 1.00 33.19 192 TRP A O 1
ATOM 1551 N N . LYS A 1 193 ? -1.360 -10.861 -15.441 1.00 30.30 193 LYS A N 1
ATOM 1552 C CA . LYS A 1 193 ? -0.501 -9.883 -14.759 1.00 30.30 193 LYS A CA 1
ATOM 1553 C C . LYS A 1 193 ? 0.869 -9.872 -15.427 1.00 30.30 193 LYS A C 1
ATOM 1555 O O . LYS A 1 193 ? 1.683 -10.763 -15.204 1.00 30.30 193 LYS A O 1
ATOM 1560 N N . THR A 1 194 ? 1.119 -8.846 -16.233 1.00 29.48 194 THR A N 1
ATOM 1561 C CA . THR A 1 194 ? 2.466 -8.497 -16.688 1.00 29.48 194 THR A CA 1
ATOM 1562 C C . THR A 1 194 ? 3.217 -7.897 -15.505 1.00 29.48 194 THR A C 1
ATOM 1564 O O . THR A 1 194 ? 2.913 -6.787 -15.074 1.00 29.48 194 THR A O 1
ATOM 1567 N N . ILE A 1 195 ? 4.172 -8.636 -14.946 1.00 33.19 195 ILE A N 1
ATOM 1568 C CA . ILE A 1 195 ? 5.093 -8.097 -13.943 1.00 33.19 195 ILE A CA 1
ATOM 1569 C C . ILE A 1 195 ? 6.294 -7.551 -14.714 1.00 33.19 195 ILE A C 1
ATOM 1571 O O . ILE A 1 195 ? 7.096 -8.317 -15.245 1.00 33.19 195 ILE A O 1
ATOM 1575 N N . HIS A 1 196 ? 6.392 -6.227 -14.815 1.00 23.56 196 HIS A N 1
ATOM 1576 C CA . HIS A 1 196 ? 7.631 -5.577 -15.225 1.00 23.56 196 HIS A CA 1
ATOM 1577 C C . HIS A 1 196 ? 8.570 -5.583 -14.018 1.00 23.56 196 HIS A C 1
ATOM 1579 O O . HIS A 1 196 ? 8.281 -4.948 -13.007 1.00 23.56 196 HIS A O 1
ATOM 1585 N N . LEU A 1 197 ? 9.658 -6.345 -14.105 1.00 27.31 197 LEU A N 1
ATOM 1586 C CA . LEU A 1 197 ? 10.776 -6.208 -13.176 1.00 27.31 197 LEU A CA 1
ATOM 1587 C C . LEU A 1 197 ? 11.482 -4.892 -13.527 1.00 27.31 197 LEU A C 1
ATOM 1589 O O . LEU A 1 197 ? 11.946 -4.745 -14.660 1.00 27.31 197 LEU A O 1
ATOM 1593 N N . ALA A 1 198 ? 11.465 -3.938 -12.596 1.00 28.23 198 ALA A N 1
ATOM 1594 C CA . ALA A 1 198 ? 12.322 -2.755 -12.627 1.00 28.23 198 ALA A CA 1
ATOM 1595 C C . ALA A 1 198 ? 13.738 -3.126 -12.172 1.00 28.23 198 ALA A C 1
ATOM 1597 O O . ALA A 1 198 ? 13.847 -4.006 -11.285 1.00 28.23 198 ALA A O 1
#

Secondary structure (DSSP, 8-state):
-HHHHHHHHHHHHHHHHHH--HHHHHHHHHHHHHHHHHHHHHHHHHHHHHHHHHHTS-------------EE-TTT--EE-GGG--TTS---TTTTTTTS-PPPPPPPPHHHHHHHH--SHHHHHHHHTHHHHHHHHH--EEE--EEPPSSSS----EE-S--EEE---S-TT-------B-------TT--------